Protein AF-A0A844DLT3-F1 (afdb_monomer)

Structure (mmCIF, N/CA/C/O backbone):
data_AF-A0A844DLT3-F1
#
_entry.id   AF-A0A844DLT3-F1
#
loop_
_atom_site.group_PDB
_atom_site.id
_atom_site.type_symbol
_atom_site.label_atom_id
_atom_site.label_alt_id
_atom_site.label_comp_id
_atom_site.label_asym_id
_atom_site.label_entity_id
_atom_site.label_seq_id
_atom_site.pdbx_PDB_ins_code
_atom_site.Cartn_x
_atom_site.Cartn_y
_atom_site.Cartn_z
_atom_site.occupancy
_atom_site.B_iso_or_equiv
_atom_site.auth_seq_id
_atom_site.auth_comp_id
_atom_site.auth_asym_id
_atom_site.auth_atom_id
_atom_site.pdbx_PDB_model_num
ATOM 1 N N . LYS A 1 1 ? -23.499 55.090 -3.216 1.00 48.25 1 LYS A N 1
ATOM 2 C CA . LYS A 1 1 ? -23.275 53.887 -4.053 1.00 48.25 1 LYS A CA 1
ATOM 3 C C . LYS A 1 1 ? -21.874 54.059 -4.617 1.00 48.25 1 LYS A C 1
ATOM 5 O O . LYS A 1 1 ? -21.728 54.911 -5.466 1.00 48.25 1 LYS A O 1
ATOM 10 N N . GLU A 1 2 ? -20.814 53.635 -3.941 1.00 45.78 2 GLU A N 1
ATOM 11 C CA . GLU A 1 2 ? -20.141 52.351 -4.193 1.00 45.78 2 GLU A CA 1
ATOM 12 C C . GLU A 1 2 ? -19.159 52.060 -3.038 1.00 45.78 2 GLU A C 1
ATOM 14 O O . GLU A 1 2 ? -17.960 52.275 -3.145 1.00 45.78 2 GLU A O 1
ATOM 19 N N . TYR A 1 3 ? -19.665 51.591 -1.899 1.00 50.62 3 TYR A N 1
ATOM 20 C CA . TYR A 1 3 ? -18.825 50.969 -0.869 1.00 50.62 3 TYR A CA 1
ATOM 21 C C . TYR A 1 3 ? -19.358 49.559 -0.652 1.00 50.62 3 TYR A C 1
ATOM 23 O O . TYR A 1 3 ? -20.011 49.272 0.343 1.00 50.62 3 TYR A O 1
ATOM 31 N N . ILE A 1 4 ? -19.160 48.705 -1.656 1.00 52.25 4 ILE A N 1
ATOM 32 C CA . ILE A 1 4 ? -19.339 47.262 -1.519 1.00 52.25 4 ILE A CA 1
ATOM 33 C C . ILE A 1 4 ? -17.935 46.669 -1.520 1.00 52.25 4 ILE A C 1
ATOM 35 O O . ILE A 1 4 ? -17.286 46.540 -2.552 1.00 52.25 4 ILE A O 1
ATOM 39 N N . GLU A 1 5 ? -17.456 46.450 -0.299 1.00 52.28 5 GLU A N 1
ATOM 40 C CA . GLU A 1 5 ? -16.723 45.258 0.116 1.00 52.28 5 GLU A CA 1
ATOM 41 C C . GLU A 1 5 ? -15.737 44.679 -0.911 1.00 52.28 5 GLU A C 1
ATOM 43 O O . GLU A 1 5 ? -16.024 43.726 -1.635 1.00 52.28 5 GLU A O 1
ATOM 48 N N . LYS A 1 6 ? -14.485 45.146 -0.855 1.00 56.75 6 LYS A N 1
ATOM 49 C CA . LYS A 1 6 ? -13.369 44.222 -1.080 1.00 56.75 6 LYS A CA 1
ATOM 50 C C . LYS A 1 6 ? -13.402 43.209 0.063 1.00 56.75 6 LYS A C 1
ATOM 52 O O . LYS A 1 6 ? -12.808 43.443 1.112 1.00 56.75 6 LYS A O 1
ATOM 57 N N . ILE A 1 7 ? -14.132 42.111 -0.122 1.00 62.66 7 ILE A N 1
ATOM 58 C CA . ILE A 1 7 ? -14.050 40.940 0.750 1.00 62.66 7 ILE A CA 1
ATOM 59 C C . ILE A 1 7 ? -12.622 40.412 0.614 1.00 62.66 7 ILE A C 1
ATOM 61 O O . ILE A 1 7 ? -12.281 39.715 -0.341 1.00 62.66 7 ILE A O 1
ATOM 65 N N . ILE A 1 8 ? -11.757 40.812 1.543 1.00 64.44 8 ILE A N 1
ATOM 66 C CA . ILE A 1 8 ? -10.427 40.237 1.694 1.00 64.44 8 ILE A CA 1
ATOM 67 C C . ILE A 1 8 ? -10.663 38.799 2.154 1.00 64.44 8 ILE A C 1
ATOM 69 O O . ILE A 1 8 ? -10.988 38.551 3.313 1.00 64.44 8 ILE A O 1
ATOM 73 N N . GLN A 1 9 ? -10.550 37.843 1.233 1.00 59.97 9 GLN A N 1
ATOM 74 C CA . GLN A 1 9 ? -10.492 36.435 1.599 1.00 59.97 9 GLN A CA 1
ATOM 75 C C . GLN A 1 9 ? -9.148 36.205 2.292 1.00 59.97 9 GLN A C 1
ATOM 77 O O . GLN A 1 9 ? -8.121 36.060 1.635 1.00 59.97 9 GLN A O 1
ATOM 82 N N . LEU A 1 10 ? -9.141 36.224 3.625 1.00 63.91 10 LEU A N 1
ATOM 83 C CA . LEU A 1 10 ? -8.016 35.719 4.405 1.00 63.91 10 LEU A CA 1
ATOM 84 C C . LEU A 1 10 ? -7.981 34.195 4.219 1.00 63.91 10 LEU A C 1
ATOM 86 O O . LEU A 1 10 ? -8.934 33.527 4.627 1.00 63.91 10 LEU A O 1
ATOM 90 N N . PRO A 1 11 ? -6.936 33.622 3.597 1.00 59.88 11 PRO A N 1
ATOM 91 C CA . PRO A 1 11 ? -6.824 32.177 3.495 1.00 59.88 11 PRO A CA 1
ATOM 92 C C . PRO A 1 11 ? -6.620 31.604 4.900 1.00 59.88 11 PRO A C 1
ATOM 94 O O . PRO A 1 11 ? -5.567 31.769 5.513 1.00 59.88 11 PRO A O 1
ATOM 97 N N . ILE A 1 12 ? -7.649 30.945 5.431 1.00 61.03 12 ILE A N 1
ATOM 98 C CA . ILE A 1 12 ? -7.531 30.153 6.654 1.00 61.03 12 ILE A CA 1
ATOM 99 C C . ILE A 1 12 ? -6.870 28.835 6.256 1.00 61.03 12 ILE A C 1
ATOM 101 O O . ILE A 1 12 ? -7.503 27.964 5.658 1.00 61.03 12 ILE A O 1
ATOM 105 N N . TYR A 1 13 ? -5.587 28.694 6.573 1.00 61.62 13 TYR A N 1
ATOM 106 C CA . TYR A 1 13 ? -4.874 27.433 6.417 1.00 61.62 13 TYR A CA 1
ATOM 107 C C . TYR A 1 13 ? -5.205 26.530 7.603 1.00 61.62 13 TYR A C 1
ATOM 109 O O . TYR A 1 13 ? -4.861 26.841 8.742 1.00 61.62 13 TYR A O 1
ATOM 117 N N . ILE A 1 14 ? -5.887 25.416 7.340 1.00 66.81 14 ILE A N 1
ATOM 118 C CA . ILE A 1 14 ? -6.044 24.353 8.335 1.00 66.81 14 ILE A CA 1
ATOM 119 C C . ILE A 1 14 ? -4.696 23.625 8.406 1.00 66.81 14 ILE A C 1
ATOM 121 O O . ILE A 1 14 ? -4.277 23.073 7.385 1.00 66.81 14 ILE A O 1
ATOM 125 N N . PRO A 1 15 ? -3.998 23.644 9.555 1.00 67.00 15 PRO A N 1
ATOM 126 C CA . PRO A 1 15 ? -2.722 22.959 9.687 1.00 67.00 15 PRO A CA 1
ATOM 127 C C . PRO A 1 15 ? -2.902 21.448 9.513 1.00 67.00 15 PRO A C 1
ATOM 129 O O . PRO A 1 15 ? -3.952 20.885 9.837 1.00 67.00 15 PRO A O 1
ATOM 132 N N . GLU A 1 16 ? -1.868 20.792 8.994 1.00 74.88 16 GLU A N 1
ATOM 133 C CA . GLU A 1 16 ? -1.822 19.333 8.931 1.00 74.88 16 GLU A CA 1
ATOM 134 C C . GLU A 1 16 ? -1.867 18.745 10.345 1.00 74.88 16 GLU A C 1
ATOM 136 O O . GLU A 1 16 ? -1.319 19.316 11.292 1.00 74.88 16 GLU A O 1
ATOM 141 N N . LEU A 1 17 ? -2.534 17.598 10.495 1.00 77.75 17 LEU A N 1
ATOM 142 C CA . LEU A 1 17 ? -2.568 16.909 11.779 1.00 77.75 17 LEU A CA 1
ATOM 143 C C . LEU A 1 17 ? -1.169 16.408 12.134 1.00 77.75 17 LEU A C 1
ATOM 145 O O . LEU A 1 17 ? -0.463 15.846 11.295 1.00 77.75 17 LEU A O 1
ATOM 149 N N . SER A 1 18 ? -0.788 16.552 13.399 1.00 83.50 18 SER A N 1
ATOM 150 C CA . SER A 1 18 ? 0.435 15.927 13.891 1.00 83.50 18 SER A CA 1
ATOM 151 C C . SER A 1 18 ? 0.302 14.396 13.880 1.00 83.50 18 SER A C 1
ATOM 153 O O . SER A 1 18 ? -0.805 13.854 13.842 1.00 83.50 18 SER A O 1
ATOM 155 N N . SER A 1 19 ? 1.422 13.668 13.946 1.00 82.31 19 SER A N 1
ATOM 156 C CA . SER A 1 19 ? 1.389 12.195 13.952 1.00 82.31 19 SER A CA 1
ATOM 157 C C . SER A 1 19 ? 0.520 11.644 15.095 1.00 82.31 19 SER A C 1
ATOM 159 O O . SER A 1 19 ? -0.286 10.744 14.868 1.00 82.31 19 SER A O 1
ATOM 161 N N . LYS A 1 20 ? 0.586 12.248 16.293 1.00 86.06 20 LYS A N 1
ATOM 162 C CA . LYS A 1 20 ? -0.271 11.866 17.431 1.00 86.06 20 LYS A CA 1
ATOM 163 C C . LYS A 1 20 ? -1.756 12.113 17.162 1.00 86.06 20 LYS A C 1
ATOM 165 O O . LYS A 1 20 ? -2.598 11.306 17.552 1.00 86.06 20 LYS A O 1
ATOM 170 N N . ASP A 1 21 ? -2.090 13.199 16.466 1.00 85.94 21 ASP A N 1
ATOM 171 C CA . ASP A 1 21 ? -3.478 13.529 16.157 1.00 85.94 21 ASP A CA 1
ATOM 172 C C . ASP A 1 21 ? -4.040 12.560 15.123 1.00 85.94 21 ASP A C 1
ATOM 174 O O . ASP A 1 21 ? -5.199 12.173 15.227 1.00 85.94 21 ASP A O 1
ATOM 178 N N . ILE A 1 22 ? -3.224 12.115 14.160 1.00 86.62 22 ILE A N 1
ATOM 179 C CA . ILE A 1 22 ? -3.619 11.064 13.216 1.00 86.62 22 ILE A CA 1
ATOM 180 C C . ILE A 1 22 ? -3.846 9.742 13.939 1.00 86.62 22 ILE A C 1
ATOM 182 O O . ILE A 1 22 ? -4.813 9.052 13.625 1.00 86.62 22 ILE A O 1
ATOM 186 N N . GLU A 1 23 ? -2.983 9.382 14.890 1.00 88.69 23 GLU A N 1
ATOM 187 C CA . GLU A 1 23 ? -3.168 8.174 15.693 1.00 88.69 23 GLU A CA 1
ATOM 188 C C . GLU A 1 23 ? -4.486 8.228 16.468 1.00 88.69 23 GLU A C 1
ATOM 190 O O . GLU A 1 23 ? -5.313 7.328 16.329 1.00 88.69 23 GLU A O 1
ATOM 195 N N . ASN A 1 24 ? -4.726 9.310 17.213 1.00 90.19 24 ASN A N 1
ATOM 196 C CA . ASN A 1 24 ? -5.978 9.519 17.941 1.00 90.19 24 ASN A CA 1
ATOM 197 C C . ASN A 1 24 ? -7.184 9.509 16.994 1.00 90.19 24 ASN A C 1
ATOM 199 O O . ASN A 1 24 ? -8.192 8.855 17.262 1.00 90.19 24 ASN A O 1
ATOM 203 N N . TYR A 1 25 ? -7.070 10.193 15.855 1.00 90.19 25 TYR A N 1
ATOM 204 C CA . TYR A 1 25 ? -8.113 10.258 14.839 1.00 90.19 25 TYR A CA 1
ATOM 205 C C . TYR A 1 25 ? -8.439 8.877 14.269 1.00 90.19 25 TYR A C 1
ATOM 207 O O . TYR A 1 25 ? -9.612 8.525 14.158 1.00 90.19 25 TYR A O 1
ATOM 215 N N . LEU A 1 26 ? -7.424 8.070 13.953 1.00 89.38 26 LEU A N 1
ATOM 216 C CA . LEU A 1 26 ? -7.605 6.711 13.455 1.00 89.38 26 LEU A CA 1
ATOM 217 C C . LEU A 1 26 ? -8.343 5.847 14.486 1.00 89.38 26 LEU A C 1
ATOM 219 O O . LEU A 1 26 ? -9.292 5.155 14.125 1.00 89.38 26 LEU A O 1
ATOM 223 N N . MET A 1 27 ? -7.978 5.949 15.767 1.00 91.56 27 MET A N 1
ATOM 224 C CA . MET A 1 27 ? -8.657 5.224 16.846 1.00 91.56 27 MET A CA 1
ATOM 225 C C . MET A 1 27 ? -10.107 5.686 17.028 1.00 91.56 27 MET A C 1
ATOM 227 O O . MET A 1 27 ? -11.003 4.864 17.198 1.00 91.56 27 MET A O 1
ATOM 231 N N . PHE A 1 28 ? -10.382 6.987 16.931 1.00 93.44 28 PHE A N 1
ATOM 232 C CA . PHE A 1 28 ? -11.751 7.502 17.023 1.00 93.44 28 PHE A CA 1
ATOM 233 C C . PHE A 1 28 ? -12.610 7.113 15.826 1.00 93.44 28 PHE A C 1
ATOM 235 O O . PHE A 1 28 ? -13.803 6.879 15.997 1.00 93.44 28 PHE A O 1
ATOM 242 N N . LEU A 1 29 ? -12.029 6.999 14.632 1.00 92.00 29 LEU A N 1
ATOM 243 C CA . LEU A 1 29 ? -12.736 6.450 13.479 1.00 92.00 29 LEU A CA 1
ATOM 244 C C . LEU A 1 29 ? -13.103 4.973 13.687 1.00 92.00 29 LEU A C 1
ATOM 246 O O . LEU A 1 29 ? -14.170 4.557 13.242 1.00 92.00 29 LEU A O 1
ATOM 250 N N . VAL A 1 30 ? -12.267 4.193 14.384 1.00 92.31 30 VAL A N 1
ATOM 251 C CA . VAL A 1 30 ? -12.630 2.822 14.782 1.00 92.31 30 VAL A CA 1
ATOM 252 C C . VAL A 1 30 ? -13.817 2.850 15.737 1.00 92.31 30 VAL A C 1
ATOM 254 O O . VAL A 1 30 ? -14.792 2.154 15.487 1.00 92.31 30 VAL A O 1
ATOM 257 N N . VAL A 1 31 ? -13.791 3.690 16.778 1.00 93.12 31 VAL A N 1
ATOM 258 C CA . VAL A 1 31 ? -14.947 3.850 17.682 1.00 93.12 31 VAL A CA 1
ATOM 259 C C . VAL A 1 31 ? -16.199 4.229 16.884 1.00 93.12 31 VAL A C 1
ATOM 261 O O . VAL A 1 31 ? -17.247 3.617 17.065 1.00 93.12 31 VAL A O 1
ATOM 264 N N . GLN A 1 32 ? -16.082 5.176 15.948 1.00 93.69 32 GLN A N 1
ATOM 265 C CA . GLN A 1 32 ? -17.180 5.624 15.091 1.00 93.69 32 GLN A CA 1
ATOM 266 C C . GLN A 1 32 ? -17.797 4.497 14.244 1.00 93.69 32 GLN A C 1
ATOM 268 O O . GLN A 1 32 ? -19.003 4.524 14.016 1.00 93.69 32 GLN A O 1
ATOM 273 N N . GLU A 1 33 ? -17.009 3.530 13.767 1.00 91.12 33 GLU A N 1
ATOM 274 C CA . GLU A 1 33 ? -17.520 2.396 12.973 1.00 91.12 33 GLU A CA 1
ATOM 275 C C . GLU A 1 33 ? -18.430 1.473 13.802 1.00 91.12 33 GLU A C 1
ATOM 277 O O . GLU A 1 33 ? -19.337 0.856 13.248 1.00 91.12 33 GLU A O 1
ATOM 282 N N . TYR A 1 34 ? -18.219 1.399 15.121 1.00 91.31 34 TYR A N 1
ATOM 283 C CA . TYR A 1 34 ? -18.917 0.467 16.016 1.00 91.31 34 TYR A CA 1
ATOM 284 C C . TYR A 1 34 ? -19.937 1.121 16.957 1.00 91.31 34 TYR A C 1
ATOM 286 O O . TYR A 1 34 ? -20.545 0.419 17.765 1.00 91.31 34 TYR A O 1
ATOM 294 N N . CYS A 1 35 ? -20.162 2.435 16.861 1.00 90.94 35 CYS A N 1
ATOM 295 C CA . CYS A 1 35 ? -21.175 3.121 17.663 1.00 90.94 35 CYS A CA 1
ATOM 296 C C . CYS A 1 35 ? -22.121 3.986 16.809 1.00 90.94 35 CYS A C 1
ATOM 298 O O . CYS A 1 35 ? -21.705 4.614 15.829 1.00 90.94 35 CYS A O 1
ATOM 300 N N . PRO A 1 36 ? -23.414 4.076 17.175 1.00 90.44 36 PRO A N 1
ATOM 301 C CA . PRO A 1 36 ? -24.348 5.005 16.556 1.00 90.44 36 PRO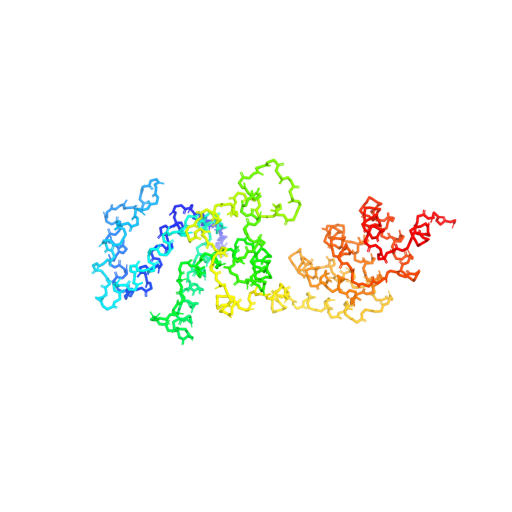 A CA 1
ATOM 302 C C . PRO A 1 36 ? -23.877 6.458 16.669 1.00 90.44 36 PRO A C 1
ATOM 304 O O . PRO A 1 36 ? -23.235 6.860 17.638 1.00 90.44 36 PRO A O 1
ATOM 307 N N . LYS A 1 37 ? -24.290 7.296 15.713 1.00 91.00 37 LYS A N 1
ATOM 308 C CA . LYS A 1 37 ? -23.888 8.712 15.628 1.00 91.00 37 LYS A CA 1
ATOM 309 C C . LYS A 1 37 ? -24.121 9.502 16.924 1.00 91.00 37 LYS A C 1
ATOM 311 O O . LYS A 1 37 ? -23.350 10.406 17.235 1.00 91.00 37 LYS A O 1
ATOM 316 N N . GLU A 1 38 ? -25.189 9.197 17.652 1.00 91.44 38 GLU A N 1
ATOM 317 C CA . GLU A 1 38 ? -25.532 9.851 18.920 1.00 91.44 38 GLU A CA 1
ATOM 318 C C . GLU A 1 38 ? -24.593 9.428 20.054 1.00 91.44 38 GLU A C 1
ATOM 320 O O . GLU A 1 38 ? -24.052 10.284 20.753 1.00 91.44 38 GLU A O 1
ATOM 325 N N . GLN A 1 39 ? -24.315 8.128 20.168 1.00 92.31 39 GLN A N 1
ATOM 326 C CA . GLN A 1 39 ? -23.373 7.581 21.146 1.00 92.31 39 GLN A CA 1
ATOM 327 C C . GLN A 1 39 ? -21.938 8.038 20.853 1.00 92.31 39 GLN A C 1
ATOM 329 O O . GLN A 1 39 ? -21.218 8.420 21.772 1.00 92.31 39 GLN A O 1
ATOM 334 N N . PHE A 1 40 ? -21.554 8.142 19.575 1.00 93.88 40 PHE A N 1
ATOM 335 C CA . PHE A 1 40 ? -20.261 8.704 19.184 1.00 93.88 40 PHE A CA 1
ATOM 336 C C . PHE A 1 40 ? -20.094 10.160 19.634 1.00 93.88 40 PHE A C 1
ATOM 338 O O . PHE A 1 40 ? -19.037 10.550 20.127 1.00 93.88 40 PHE A O 1
ATOM 345 N N . LYS A 1 41 ? -21.143 10.985 19.494 1.00 93.38 41 LYS A N 1
ATOM 346 C CA . LYS A 1 41 ? -21.115 12.365 20.001 1.00 93.38 41 LYS A CA 1
ATOM 347 C C . LYS A 1 41 ? -20.926 12.388 21.517 1.00 93.38 41 LYS A C 1
ATOM 349 O O . LYS A 1 41 ? -20.106 13.164 21.997 1.00 93.38 41 LYS A O 1
ATOM 354 N N . ALA A 1 42 ? -21.637 11.534 22.252 1.00 92.81 42 ALA A N 1
ATOM 355 C CA . ALA A 1 42 ? -21.496 11.434 23.704 1.00 92.81 42 ALA A CA 1
ATOM 356 C C . ALA A 1 42 ? -20.079 10.994 24.121 1.00 92.81 42 ALA A C 1
ATOM 358 O O . ALA A 1 42 ? -19.497 11.584 25.033 1.00 92.81 42 ALA A O 1
ATOM 359 N N . PHE A 1 43 ? -19.483 10.042 23.396 1.00 93.25 43 PHE A N 1
ATOM 360 C CA . PHE A 1 43 ? -18.083 9.653 23.561 1.00 93.25 43 PHE A CA 1
ATOM 361 C C . PHE A 1 43 ? -17.133 10.844 23.359 1.00 93.25 43 PHE A C 1
ATOM 363 O O . PHE A 1 43 ? -16.299 11.116 24.221 1.00 93.25 43 PHE A O 1
ATOM 370 N N . LEU A 1 44 ? -17.286 11.610 22.271 1.00 92.31 44 LEU A N 1
ATOM 371 C CA . LEU A 1 44 ? -16.446 12.787 22.013 1.00 92.31 44 LEU A CA 1
ATOM 372 C C . LEU A 1 44 ? -16.572 13.850 23.112 1.00 92.31 44 LEU A C 1
ATOM 374 O O . LEU A 1 44 ? -15.565 14.432 23.514 1.00 92.31 44 LEU A O 1
ATOM 378 N N . GLU A 1 45 ? -17.779 14.094 23.624 1.00 92.25 45 GLU A N 1
ATOM 379 C CA . GLU A 1 45 ? -17.986 15.023 24.739 1.00 92.25 45 GLU A CA 1
ATOM 380 C C . GLU A 1 45 ? -17.308 14.532 26.027 1.00 92.25 45 GLU A C 1
ATOM 382 O O . GLU A 1 45 ? -16.679 15.327 26.730 1.00 92.25 45 GLU A O 1
ATOM 387 N N . LYS A 1 46 ? -17.326 13.220 26.302 1.00 91.00 46 LYS A N 1
ATOM 388 C CA . LYS A 1 46 ? -16.582 12.626 27.425 1.00 91.00 46 LYS A CA 1
ATOM 389 C C . LYS A 1 46 ? -15.071 12.831 27.274 1.00 91.00 46 LYS A C 1
ATOM 391 O O . LYS A 1 46 ? -14.424 13.310 28.205 1.00 91.00 46 LYS A O 1
ATOM 396 N N . ILE A 1 47 ? -14.518 12.551 26.092 1.00 91.00 47 ILE A N 1
ATOM 397 C CA . ILE A 1 47 ? -13.091 12.750 25.787 1.00 91.00 47 ILE A CA 1
ATOM 398 C C . ILE A 1 47 ? -12.676 14.221 25.966 1.00 91.00 47 ILE A C 1
ATOM 400 O O . ILE A 1 47 ? -11.631 14.499 26.560 1.00 91.00 47 ILE A O 1
ATOM 404 N N . LYS A 1 48 ? -13.501 15.170 25.496 1.00 88.19 48 LYS A N 1
ATOM 405 C CA . LYS A 1 48 ? -13.259 16.614 25.664 1.00 88.19 48 LYS A CA 1
ATOM 406 C C . LYS A 1 48 ? -13.312 17.041 27.128 1.00 88.19 48 LYS A C 1
ATOM 408 O O . LYS A 1 48 ? -12.424 17.765 27.575 1.00 88.19 48 LYS A O 1
ATOM 413 N N . LYS A 1 49 ? -14.327 16.594 27.876 1.00 89.25 49 LYS A N 1
ATOM 414 C CA . LYS A 1 49 ? -14.505 16.926 29.300 1.00 89.25 49 LYS A CA 1
ATOM 415 C C . LYS A 1 49 ? -13.310 16.474 30.137 1.00 89.25 49 LYS A C 1
ATOM 417 O O . LYS A 1 49 ? -12.887 17.186 31.042 1.00 89.25 49 LYS A O 1
ATOM 422 N N . GLU A 1 50 ? -12.740 15.325 29.796 1.00 86.75 50 GLU A N 1
ATOM 423 C CA . GLU A 1 50 ? -11.551 14.775 30.446 1.00 86.75 50 GLU A CA 1
ATOM 424 C C . GLU A 1 50 ? -10.222 15.339 29.914 1.00 86.75 50 GLU A C 1
ATOM 426 O O . GLU A 1 50 ? -9.158 14.922 30.369 1.00 86.75 50 GLU A O 1
ATOM 431 N N . LYS A 1 51 ? -10.258 16.291 28.967 1.00 83.75 51 LYS A N 1
ATOM 432 C CA . LYS A 1 51 ? -9.078 16.979 28.412 1.00 83.75 51 LYS A CA 1
ATOM 433 C C . LYS A 1 51 ? -8.005 16.038 27.842 1.00 83.75 51 LYS A C 1
ATOM 435 O O . LYS A 1 51 ? -6.831 16.396 27.780 1.00 83.75 51 LYS A O 1
ATOM 440 N N . LEU A 1 52 ? -8.399 14.858 27.363 1.00 80.56 52 LEU A N 1
ATOM 441 C CA . LEU A 1 52 ? -7.455 13.833 26.893 1.00 80.56 52 LEU A CA 1
ATOM 442 C C . LEU A 1 52 ? -6.722 14.223 25.602 1.00 80.56 52 LEU A C 1
ATOM 444 O O . LEU A 1 52 ? -5.684 13.654 25.298 1.00 80.56 52 LEU A O 1
ATOM 448 N N . LEU A 1 53 ? -7.236 15.212 24.869 1.00 77.00 53 LEU A N 1
ATOM 449 C CA . LEU A 1 53 ? -6.629 15.733 23.639 1.00 77.00 53 LEU A CA 1
ATOM 450 C C . LEU A 1 53 ? -5.533 16.781 23.884 1.00 77.00 53 LEU A C 1
ATOM 452 O O . LEU A 1 53 ? -4.908 17.226 22.930 1.00 77.00 53 LEU A O 1
ATOM 456 N N . ILE A 1 54 ? -5.329 17.213 25.133 1.00 74.56 54 ILE A N 1
ATOM 457 C CA . ILE A 1 54 ? -4.397 18.303 25.477 1.00 74.56 54 ILE A CA 1
ATOM 458 C C . ILE A 1 54 ? -2.978 17.770 25.755 1.00 74.56 54 ILE A C 1
ATOM 460 O O . ILE A 1 54 ? -2.033 18.546 25.833 1.00 74.56 54 ILE A O 1
ATOM 464 N N . SER A 1 55 ? -2.814 16.452 25.893 1.00 75.69 55 SER A N 1
ATOM 465 C CA . SER A 1 55 ? -1.510 15.830 26.145 1.00 75.69 55 SER A CA 1
ATOM 466 C C . SER A 1 55 ? -0.551 15.981 24.958 1.00 75.69 55 SER A C 1
ATOM 468 O O . SER A 1 55 ? -0.968 16.054 23.795 1.00 75.69 55 SER A O 1
ATOM 470 N N . ASP A 1 56 ? 0.750 15.997 25.256 1.00 73.25 56 ASP A N 1
ATOM 471 C CA . ASP A 1 56 ? 1.807 15.963 24.247 1.00 73.25 56 ASP A CA 1
ATOM 472 C C . ASP A 1 56 ? 1.885 14.618 23.517 1.00 73.25 56 ASP A C 1
ATOM 474 O O . ASP A 1 56 ? 2.271 14.611 22.350 1.00 73.25 56 ASP A O 1
ATOM 478 N N . ASP A 1 57 ? 1.398 13.536 24.126 1.00 77.81 57 ASP A N 1
ATOM 479 C CA . ASP A 1 57 ? 1.393 12.189 23.555 1.00 77.81 57 ASP A CA 1
ATOM 480 C C . ASP A 1 57 ? 0.028 11.789 22.971 1.00 77.81 57 ASP A C 1
ATOM 482 O O . ASP A 1 57 ? -1.019 12.381 23.259 1.00 77.81 57 ASP A O 1
ATOM 486 N N . ALA A 1 58 ? 0.027 10.747 22.132 1.00 81.56 58 ALA A N 1
ATOM 487 C CA . ALA A 1 58 ? -1.211 10.101 21.704 1.00 81.56 58 ALA A CA 1
ATOM 488 C C . ALA A 1 58 ? -1.941 9.494 22.914 1.00 81.56 58 ALA A C 1
ATOM 490 O O . ALA A 1 58 ? -1.319 9.014 23.862 1.00 81.56 58 ALA A O 1
ATOM 491 N N . ILE A 1 59 ? -3.275 9.487 22.877 1.00 86.12 59 ILE A N 1
ATOM 492 C CA . ILE A 1 59 ? -4.075 8.903 23.951 1.00 86.12 59 ILE A CA 1
ATOM 493 C C . ILE A 1 59 ? -3.797 7.402 23.982 1.00 86.12 59 ILE A C 1
ATOM 495 O O . ILE A 1 59 ? -3.844 6.717 22.954 1.00 86.12 59 ILE A O 1
ATOM 499 N N . ASP A 1 60 ? -3.537 6.904 25.185 1.00 87.62 60 ASP A N 1
ATOM 500 C CA . ASP A 1 60 ? -3.338 5.487 25.422 1.00 87.62 60 ASP A CA 1
ATOM 501 C C . ASP A 1 60 ? -4.513 4.648 24.880 1.00 87.62 60 ASP A C 1
ATOM 503 O O . ASP A 1 60 ? -5.694 4.970 25.060 1.00 87.62 60 ASP A O 1
ATOM 507 N N . VAL A 1 61 ? -4.169 3.559 24.193 1.00 87.00 61 VAL A N 1
ATOM 508 C CA . VAL A 1 61 ? -5.137 2.701 23.502 1.00 87.00 61 VAL A CA 1
ATOM 509 C C . VAL A 1 61 ? -6.093 2.053 24.496 1.00 87.00 61 VAL A C 1
ATOM 511 O O . VAL A 1 61 ? -7.295 1.996 24.228 1.00 87.00 61 VAL A O 1
ATOM 514 N N . GLN A 1 62 ? -5.582 1.601 25.642 1.00 88.12 62 GLN A N 1
ATOM 515 C CA . GLN A 1 62 ? -6.389 0.958 26.670 1.00 88.12 62 GLN A CA 1
ATOM 516 C C . GLN A 1 62 ? -7.402 1.952 27.248 1.00 88.12 62 GLN A C 1
ATOM 518 O O . GLN A 1 62 ? -8.589 1.644 27.353 1.00 88.12 62 GLN A O 1
ATOM 523 N N . LYS A 1 63 ? -6.979 3.198 27.470 1.00 89.19 63 LYS A N 1
ATOM 524 C CA . LYS A 1 63 ? -7.866 4.284 27.904 1.00 89.19 63 LYS A CA 1
ATOM 525 C C . LYS A 1 63 ? -8.970 4.606 26.889 1.00 89.19 63 LYS A C 1
ATOM 527 O O . LYS A 1 63 ? -10.098 4.904 27.288 1.00 89.19 63 LYS A O 1
ATOM 532 N N . ILE A 1 64 ? -8.674 4.559 25.584 1.00 89.06 64 ILE A N 1
ATOM 533 C CA . ILE A 1 64 ? -9.695 4.717 24.531 1.00 89.06 64 ILE A CA 1
ATOM 534 C C . ILE A 1 64 ? -10.685 3.552 24.578 1.00 89.06 64 ILE A C 1
ATOM 536 O O . ILE A 1 64 ? -11.891 3.801 24.563 1.00 89.06 64 ILE A O 1
ATOM 540 N N . LYS A 1 65 ? -10.194 2.307 24.654 1.00 89.69 65 LYS A N 1
ATOM 541 C CA . LYS A 1 65 ? -11.037 1.104 24.717 1.00 89.69 65 LYS A CA 1
ATOM 542 C C . LYS A 1 65 ? -12.007 1.168 25.887 1.00 89.69 65 LYS A C 1
ATOM 544 O O . LYS A 1 65 ? -13.212 1.106 25.670 1.00 89.69 65 LYS A O 1
ATOM 549 N N . GLU A 1 66 ? -11.492 1.363 27.098 1.00 90.69 66 GLU A N 1
ATOM 550 C CA . GLU A 1 66 ? -12.291 1.416 28.328 1.00 90.69 66 GLU A CA 1
ATOM 551 C C . GLU A 1 66 ? -13.429 2.429 28.221 1.00 90.69 66 GLU A C 1
ATOM 553 O O . GLU A 1 66 ? -14.574 2.135 28.557 1.00 90.69 66 GLU A O 1
ATOM 558 N N . LYS A 1 67 ? -13.138 3.617 27.682 1.00 90.00 67 LYS A N 1
ATOM 559 C CA . LYS A 1 67 ? -14.145 4.670 27.524 1.00 90.00 67 LYS A CA 1
ATOM 560 C C . LYS A 1 67 ? -15.134 4.377 26.414 1.00 90.00 67 LYS A C 1
ATOM 562 O O . LYS A 1 67 ? -16.297 4.731 26.565 1.00 90.00 67 LYS A O 1
ATOM 567 N N . ALA A 1 68 ? -14.686 3.784 25.312 1.00 90.56 68 ALA A N 1
ATOM 568 C CA . ALA A 1 68 ? -15.535 3.458 24.175 1.00 90.56 68 ALA A CA 1
ATOM 569 C C . ALA A 1 68 ? -16.525 2.328 24.492 1.00 90.56 68 ALA A C 1
ATOM 571 O O . ALA A 1 68 ? -17.642 2.357 23.985 1.00 90.56 68 ALA A O 1
ATOM 572 N N . MET A 1 69 ? -16.165 1.385 25.370 1.00 90.06 69 MET A N 1
ATOM 573 C CA . MET A 1 69 ? -17.014 0.243 25.748 1.00 90.06 69 MET A CA 1
ATOM 574 C C . MET A 1 69 ? -18.356 0.641 26.382 1.00 90.06 69 MET A C 1
ATOM 576 O O . MET A 1 69 ? -19.315 -0.122 26.296 1.00 90.06 69 MET A O 1
ATOM 580 N N . GLU A 1 70 ? -18.456 1.834 26.978 1.00 90.38 70 GLU A N 1
ATOM 581 C CA . GLU A 1 70 ? -19.719 2.392 27.494 1.00 90.38 70 GLU A CA 1
ATOM 582 C C . GLU A 1 70 ? -20.687 2.836 26.381 1.00 90.38 70 GLU A C 1
ATOM 584 O O . GLU A 1 70 ? -21.880 3.001 26.623 1.00 90.38 70 GLU A O 1
ATOM 589 N N . PHE A 1 71 ? -20.178 3.044 25.165 1.00 90.81 71 PHE A N 1
ATOM 590 C CA . PHE A 1 71 ? -20.902 3.600 24.018 1.00 90.81 71 PHE A CA 1
ATOM 591 C C . PHE A 1 71 ? -21.022 2.608 22.856 1.00 90.81 71 PHE A C 1
ATOM 593 O O . PHE A 1 71 ? -21.359 3.008 21.746 1.00 90.81 71 PHE A O 1
ATOM 600 N N . ILE A 1 72 ? -20.685 1.337 23.073 1.00 90.75 72 ILE A N 1
ATOM 601 C CA . ILE A 1 72 ? -20.722 0.285 22.054 1.00 90.75 72 ILE A CA 1
ATOM 602 C C . ILE A 1 72 ? -21.648 -0.823 22.555 1.00 90.75 72 ILE A C 1
ATOM 604 O O . ILE A 1 72 ? -21.494 -1.303 23.678 1.00 90.75 72 ILE A O 1
ATOM 608 N N . GLY A 1 73 ? -22.612 -1.219 21.717 1.00 88.19 73 GLY A N 1
ATOM 609 C CA . GLY A 1 73 ? -23.540 -2.317 22.010 1.00 88.19 73 GLY A CA 1
ATOM 610 C C . GLY A 1 73 ? -22.808 -3.645 22.213 1.00 88.19 73 GLY A C 1
ATOM 611 O O . GLY A 1 73 ? -21.790 -3.899 21.561 1.00 88.19 73 GLY A O 1
ATOM 612 N N . ASP A 1 74 ? -23.312 -4.488 23.117 1.00 87.62 74 ASP A N 1
ATOM 613 C CA . ASP A 1 74 ? -22.664 -5.742 23.527 1.00 87.62 74 ASP A CA 1
ATOM 614 C C . ASP A 1 74 ? -22.339 -6.661 22.341 1.00 87.62 74 ASP A C 1
ATOM 616 O O . ASP A 1 74 ? -21.266 -7.263 22.294 1.00 87.62 74 ASP A O 1
ATOM 620 N N . GLU A 1 75 ? -23.208 -6.697 21.331 1.00 87.56 75 GLU A N 1
ATOM 621 C CA . GLU A 1 75 ? -23.035 -7.485 20.111 1.00 87.56 75 GLU A CA 1
ATOM 622 C C . GLU A 1 75 ? -21.813 -7.074 19.271 1.00 87.56 75 GLU A C 1
ATOM 624 O O . GLU A 1 75 ? -21.280 -7.879 18.502 1.00 87.56 75 GLU A O 1
ATOM 629 N N . ASN A 1 76 ? -21.344 -5.832 19.424 1.00 88.75 76 ASN A N 1
ATOM 630 C CA . ASN A 1 76 ? -20.231 -5.270 18.663 1.00 88.75 76 ASN A CA 1
ATOM 631 C C . ASN A 1 76 ? -18.924 -5.196 19.461 1.00 88.75 76 ASN A C 1
ATOM 633 O O . ASN A 1 76 ? -17.870 -5.014 18.849 1.00 88.75 76 ASN A O 1
ATOM 637 N N . LYS A 1 77 ? -18.954 -5.379 20.790 1.00 89.62 77 LYS A N 1
ATOM 638 C CA . LYS A 1 77 ? -17.778 -5.213 21.667 1.00 89.62 77 LYS A CA 1
ATOM 639 C C . LYS A 1 77 ? -16.592 -6.074 21.247 1.00 89.62 77 LYS A C 1
ATOM 641 O O . LYS A 1 77 ? -15.503 -5.546 21.053 1.00 89.62 77 LYS A O 1
ATOM 646 N N . ARG A 1 78 ? -16.812 -7.367 20.990 1.00 88.00 78 ARG A N 1
ATOM 647 C CA . ARG A 1 78 ? -15.737 -8.278 20.558 1.00 88.00 78 ARG A CA 1
ATOM 648 C C . ARG A 1 78 ? -15.108 -7.845 19.226 1.00 88.00 78 ARG A C 1
ATOM 650 O O . ARG A 1 78 ? -13.890 -7.771 19.104 1.00 88.00 78 ARG A O 1
ATOM 657 N N . LYS A 1 79 ? -15.933 -7.505 18.226 1.00 87.12 79 LYS A N 1
ATOM 658 C CA . LYS A 1 79 ? -15.454 -7.050 16.904 1.00 87.12 79 LYS A CA 1
ATOM 659 C C . LYS A 1 79 ? -14.719 -5.712 16.988 1.00 87.12 79 LYS A C 1
ATOM 661 O O . LYS A 1 79 ? -13.755 -5.487 16.248 1.00 87.12 79 LYS A O 1
ATOM 666 N N . PHE A 1 80 ? -15.184 -4.831 17.872 1.00 91.12 80 PHE A N 1
ATOM 667 C CA . PHE A 1 80 ? -14.527 -3.575 18.192 1.00 91.12 80 PHE A CA 1
ATOM 668 C C . PHE A 1 80 ? -13.144 -3.827 18.793 1.00 91.12 80 PHE A C 1
ATOM 670 O O . PHE A 1 80 ? -12.171 -3.330 18.235 1.00 91.12 80 PHE A O 1
ATOM 677 N N . GLU A 1 81 ? -13.038 -4.639 19.847 1.00 90.31 81 GLU A N 1
ATOM 678 C CA . GLU A 1 81 ? -11.764 -4.968 20.502 1.00 90.31 81 GLU A CA 1
ATOM 679 C C . GLU A 1 81 ? -10.746 -5.543 19.514 1.00 90.31 81 GLU A C 1
ATOM 681 O O . GLU A 1 81 ? -9.658 -4.984 19.372 1.00 90.31 81 GLU A O 1
ATOM 686 N N . GLU A 1 82 ? -11.141 -6.558 18.736 1.00 87.62 82 GLU A N 1
ATOM 687 C CA . GLU A 1 82 ? -10.304 -7.149 17.682 1.00 87.62 82 GLU A CA 1
ATOM 688 C C . GLU A 1 82 ? -9.810 -6.089 16.682 1.00 87.62 82 GLU A C 1
ATOM 690 O O . GLU A 1 82 ? -8.657 -6.094 16.248 1.00 87.62 82 GLU A O 1
ATOM 695 N N . THR A 1 83 ? -10.683 -5.157 16.291 1.00 89.19 83 THR A N 1
ATOM 696 C CA . THR A 1 83 ? -10.328 -4.100 15.336 1.00 89.19 83 THR A CA 1
ATOM 697 C C . THR A 1 83 ? -9.387 -3.078 15.956 1.00 89.19 83 THR A C 1
ATOM 699 O O . THR A 1 83 ? -8.441 -2.651 15.298 1.00 89.19 83 THR A O 1
ATOM 702 N N . VAL A 1 84 ? -9.622 -2.696 17.209 1.00 91.00 84 VAL A N 1
ATOM 703 C CA . VAL A 1 84 ? -8.747 -1.779 17.934 1.00 91.00 84 VAL A CA 1
ATOM 704 C C . VAL A 1 84 ? -7.354 -2.374 18.083 1.00 91.00 84 VAL A C 1
ATOM 706 O O . VAL A 1 84 ? -6.389 -1.659 17.841 1.00 91.00 84 VAL A O 1
ATOM 709 N N . ASP A 1 85 ? -7.235 -3.659 18.414 1.00 88.94 85 ASP A N 1
ATOM 710 C CA . ASP A 1 85 ? -5.936 -4.326 18.550 1.00 88.94 85 ASP A CA 1
ATOM 711 C C . ASP A 1 85 ? -5.146 -4.334 17.244 1.00 88.94 85 ASP A C 1
ATOM 713 O O . ASP A 1 85 ? -3.961 -3.992 17.224 1.00 88.94 85 ASP A O 1
ATOM 717 N N . VAL A 1 86 ? -5.812 -4.639 16.128 1.00 87.56 86 VAL A N 1
ATOM 718 C CA . VAL A 1 86 ? -5.179 -4.587 14.804 1.00 87.56 86 VAL A CA 1
ATOM 719 C C . VAL A 1 86 ? -4.711 -3.168 14.484 1.00 87.56 86 VAL A C 1
ATOM 721 O O . VAL A 1 86 ? -3.560 -2.965 14.100 1.00 87.56 86 VAL A O 1
ATOM 724 N N . ILE A 1 87 ? -5.592 -2.175 14.640 1.00 89.44 87 ILE A N 1
ATOM 725 C CA . ILE A 1 87 ? -5.293 -0.784 14.290 1.00 89.44 87 ILE A CA 1
ATOM 726 C C . ILE A 1 87 ? -4.220 -0.194 15.210 1.00 89.44 87 ILE A C 1
ATOM 728 O O . ILE A 1 87 ? -3.349 0.530 14.732 1.00 89.44 87 ILE A O 1
ATOM 732 N N . ALA A 1 88 ? -4.213 -0.545 16.495 1.00 87.50 88 ALA A N 1
ATOM 733 C CA . ALA A 1 88 ? -3.186 -0.132 17.444 1.00 87.50 88 ALA A CA 1
ATOM 734 C C . ALA A 1 88 ? -1.785 -0.608 17.036 1.00 87.50 88 ALA A C 1
ATOM 736 O O . ALA A 1 88 ? -0.831 0.155 17.177 1.00 87.50 88 ALA A O 1
ATOM 737 N N . GLY A 1 89 ? -1.667 -1.813 16.468 1.00 83.75 89 GLY A N 1
ATOM 738 C CA . GLY A 1 89 ? -0.393 -2.347 15.975 1.00 83.75 89 GLY A CA 1
ATOM 739 C C . GLY A 1 89 ? 0.183 -1.592 14.771 1.00 83.75 89 GLY A C 1
ATOM 740 O O . GLY A 1 89 ? 1.394 -1.602 14.565 1.00 83.75 89 GLY A O 1
ATOM 741 N N . ILE A 1 90 ? -0.659 -0.906 13.988 1.00 82.19 90 ILE A N 1
ATOM 742 C CA . ILE A 1 90 ? -0.244 -0.246 12.737 1.00 82.19 90 ILE A CA 1
ATOM 743 C C . ILE A 1 90 ? -0.379 1.282 12.752 1.00 82.19 90 ILE A C 1
ATOM 745 O O . ILE A 1 90 ? 0.138 1.946 11.849 1.00 82.19 90 ILE A O 1
ATOM 749 N N . LYS A 1 91 ? -1.052 1.867 13.754 1.00 85.06 91 LYS A N 1
ATOM 750 C CA . LYS A 1 91 ? -1.398 3.301 13.783 1.00 85.06 91 LYS A CA 1
ATOM 751 C C . LYS A 1 91 ? -0.185 4.218 13.661 1.00 85.06 91 LYS A C 1
ATOM 753 O O . LYS A 1 91 ? -0.271 5.204 12.940 1.00 85.06 91 LYS A O 1
ATOM 758 N N . ALA A 1 92 ? 0.943 3.867 14.281 1.00 82.06 92 ALA A N 1
ATOM 759 C CA . ALA A 1 92 ? 2.161 4.675 14.243 1.00 82.06 92 ALA A CA 1
ATOM 760 C C . ALA A 1 92 ? 2.774 4.728 12.830 1.00 82.06 92 ALA A C 1
ATOM 762 O O . ALA A 1 92 ? 3.202 5.784 12.364 1.00 82.06 92 ALA A O 1
ATOM 763 N N . ILE A 1 93 ? 2.760 3.602 12.106 1.00 78.69 93 ILE A N 1
ATOM 764 C CA . ILE A 1 93 ? 3.270 3.520 10.727 1.00 78.69 93 ILE A CA 1
ATOM 765 C C . ILE A 1 93 ? 2.344 4.278 9.778 1.00 78.69 93 ILE A C 1
ATOM 767 O O . ILE A 1 93 ? 2.800 5.055 8.938 1.00 78.69 93 ILE A O 1
ATOM 771 N N . VAL A 1 94 ? 1.034 4.081 9.943 1.00 79.00 94 VAL A N 1
ATOM 772 C CA . VAL A 1 94 ? 0.009 4.786 9.169 1.00 79.00 94 VAL A CA 1
ATOM 773 C C . VAL A 1 94 ? 0.119 6.296 9.398 1.00 79.00 94 VAL A C 1
ATOM 775 O O . VAL A 1 94 ? 0.158 7.055 8.435 1.00 79.00 94 VAL A O 1
ATOM 778 N N . ALA A 1 95 ? 0.240 6.745 10.647 1.00 79.38 95 ALA A N 1
ATOM 779 C CA . ALA A 1 95 ? 0.371 8.159 10.979 1.00 79.38 95 ALA A CA 1
ATOM 780 C C . ALA A 1 95 ? 1.646 8.786 10.395 1.00 79.38 95 ALA A C 1
ATOM 782 O O . ALA A 1 95 ? 1.573 9.845 9.768 1.00 79.38 95 ALA A O 1
ATOM 783 N N . GLY A 1 96 ? 2.788 8.099 10.507 1.00 72.19 96 GLY A N 1
ATOM 784 C CA . GLY A 1 96 ? 4.056 8.570 9.950 1.00 72.19 96 GLY A CA 1
ATOM 785 C C . GLY A 1 96 ? 4.051 8.689 8.422 1.00 72.19 96 GLY A C 1
ATOM 786 O O . GLY A 1 96 ? 4.671 9.600 7.876 1.00 72.19 96 GLY A O 1
ATOM 787 N N . ASN A 1 97 ? 3.336 7.808 7.715 1.00 69.25 97 ASN A N 1
ATOM 788 C CA . ASN A 1 97 ? 3.284 7.845 6.252 1.00 69.25 97 ASN A CA 1
ATOM 789 C C . ASN A 1 97 ? 2.226 8.813 5.700 1.00 69.25 97 ASN A C 1
ATOM 791 O O . ASN A 1 97 ? 2.453 9.461 4.679 1.00 69.25 97 ASN A O 1
ATOM 795 N N . LEU A 1 98 ? 1.084 8.955 6.375 1.00 67.88 98 LEU A N 1
ATOM 796 C CA . LEU A 1 98 ? -0.041 9.743 5.867 1.00 67.88 98 LEU A CA 1
ATOM 797 C C . LEU A 1 98 ? 0.116 11.267 6.026 1.00 67.88 98 LEU A C 1
ATOM 799 O O . LEU A 1 98 ? -0.807 11.991 5.647 1.00 67.88 98 LEU A O 1
ATOM 803 N N . LYS A 1 99 ? 1.262 11.751 6.540 1.00 67.75 99 LYS A N 1
ATOM 804 C CA . LYS A 1 99 ? 1.652 13.177 6.632 1.00 67.75 99 LYS A CA 1
ATOM 805 C C . LYS A 1 99 ? 0.505 14.099 7.067 1.00 67.75 99 LYS A C 1
ATOM 807 O O . LYS A 1 99 ? 0.169 15.063 6.393 1.00 67.75 99 LYS A O 1
ATOM 812 N N . GLY A 1 100 ? -0.198 13.740 8.132 1.00 67.69 100 GLY A N 1
ATOM 813 C CA . GLY A 1 100 ? -1.267 14.587 8.666 1.00 67.69 100 GLY A CA 1
ATOM 814 C C . GLY A 1 100 ? -2.573 14.618 7.877 1.00 67.69 100 GLY A C 1
ATOM 815 O O . GLY A 1 100 ? -3.467 15.357 8.278 1.00 67.69 100 GLY A O 1
ATOM 816 N N . ASN A 1 101 ? -2.734 13.847 6.790 1.00 78.19 101 ASN A N 1
ATOM 817 C CA . ASN A 1 101 ? -3.904 13.942 5.914 1.00 78.19 101 ASN A CA 1
ATOM 818 C C . ASN A 1 101 ? -5.107 13.119 6.433 1.00 78.19 101 ASN A C 1
ATOM 820 O O . ASN A 1 101 ? -5.160 11.901 6.215 1.00 78.19 101 ASN A O 1
ATOM 824 N N . PRO A 1 102 ? -6.153 13.751 7.007 1.00 79.56 102 PRO A N 1
ATOM 825 C CA . PRO A 1 102 ? -7.260 13.023 7.635 1.00 79.56 102 PRO A CA 1
ATOM 826 C C . PRO A 1 102 ? -8.071 12.206 6.621 1.00 79.56 102 PRO A C 1
ATOM 828 O O . PRO A 1 102 ? -8.585 11.126 6.924 1.00 79.56 102 PRO A O 1
ATOM 831 N N . ARG A 1 103 ? -8.171 12.696 5.377 1.00 82.62 103 ARG A N 1
ATOM 832 C CA . ARG A 1 103 ? -8.887 12.001 4.302 1.00 82.62 103 ARG A CA 1
ATOM 833 C C . ARG A 1 103 ? -8.194 10.692 3.951 1.00 82.62 103 ARG A C 1
ATOM 835 O O . ARG A 1 103 ? -8.880 9.692 3.732 1.00 82.62 103 ARG A O 1
ATOM 842 N N . GLN A 1 104 ? -6.864 10.690 3.888 1.00 80.88 104 GLN A N 1
ATOM 843 C CA . GLN A 1 104 ? -6.115 9.467 3.610 1.00 80.88 104 GLN A CA 1
ATOM 844 C C . GLN A 1 104 ? -6.249 8.470 4.762 1.00 80.88 104 GLN A C 1
ATOM 846 O O . GLN A 1 104 ? -6.471 7.290 4.497 1.00 80.88 104 GLN A O 1
ATOM 851 N N . THR A 1 105 ? -6.243 8.940 6.013 1.00 83.25 105 THR A N 1
ATOM 852 C CA . THR A 1 105 ? -6.436 8.091 7.202 1.00 83.25 105 THR A CA 1
ATOM 853 C C . THR A 1 105 ? -7.794 7.403 7.181 1.00 83.25 105 THR A C 1
ATOM 855 O O . THR A 1 105 ? -7.883 6.180 7.298 1.00 83.25 105 THR A O 1
ATOM 858 N N . LYS A 1 106 ? -8.862 8.162 6.912 1.00 86.69 106 LYS A N 1
ATOM 859 C CA . LYS A 1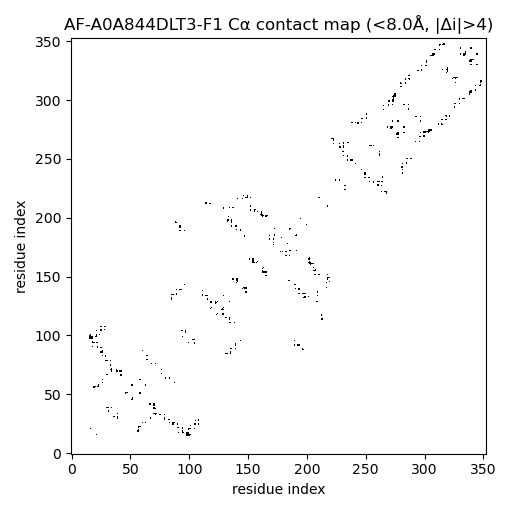 106 ? -10.205 7.592 6.768 1.00 86.69 106 LYS A CA 1
ATOM 860 C C . LYS A 1 106 ? -10.297 6.622 5.590 1.00 86.69 106 LYS A C 1
ATOM 862 O O . LYS A 1 106 ? -10.906 5.562 5.709 1.00 86.69 106 LYS A O 1
ATOM 867 N N . ARG A 1 107 ? -9.688 6.956 4.445 1.00 87.25 107 ARG A N 1
ATOM 868 C CA . ARG A 1 107 ? -9.673 6.081 3.262 1.00 87.25 107 ARG A CA 1
ATOM 869 C C . ARG A 1 107 ? -8.960 4.762 3.553 1.00 87.25 107 ARG A C 1
ATOM 871 O O . ARG A 1 107 ? -9.447 3.722 3.113 1.00 87.25 107 ARG A O 1
ATOM 878 N N . PHE A 1 108 ? -7.842 4.801 4.275 1.00 89.00 108 PHE A N 1
ATOM 879 C CA . PHE A 1 108 ? -7.137 3.606 4.721 1.00 89.00 108 PHE A CA 1
ATOM 880 C C . PHE A 1 108 ? -8.047 2.732 5.590 1.00 89.00 108 PHE A C 1
ATOM 882 O O . PHE A 1 108 ? -8.279 1.579 5.231 1.00 89.00 108 PHE A O 1
ATOM 889 N N . LEU A 1 109 ? -8.642 3.294 6.650 1.00 89.38 109 LEU A N 1
ATOM 890 C CA . LEU A 1 109 ? -9.510 2.529 7.547 1.00 89.38 109 LEU A CA 1
ATOM 891 C C . LEU A 1 109 ? -10.705 1.922 6.803 1.00 89.38 109 LEU A C 1
ATOM 893 O O . LEU A 1 109 ? -10.962 0.730 6.927 1.00 89.38 109 LEU A O 1
ATOM 897 N N . ASN A 1 110 ? -11.386 2.704 5.965 1.00 90.44 110 ASN A N 1
ATOM 898 C CA . ASN A 1 110 ? -12.506 2.205 5.168 1.00 90.44 110 ASN A CA 1
ATOM 899 C C . ASN A 1 110 ? -12.081 1.064 4.237 1.00 90.44 110 ASN A C 1
ATOM 901 O O . ASN A 1 110 ? -12.823 0.096 4.070 1.00 90.44 110 ASN A O 1
ATOM 905 N N . THR A 1 111 ? -10.890 1.164 3.637 1.00 91.19 111 THR A N 1
ATOM 906 C CA . THR A 1 111 ? -10.335 0.095 2.797 1.00 91.19 111 THR A CA 1
ATOM 907 C C . THR A 1 111 ? -10.119 -1.159 3.633 1.00 91.19 111 THR A C 1
ATOM 909 O O . THR A 1 111 ? -10.612 -2.218 3.259 1.00 91.19 111 THR A O 1
ATOM 912 N N . TYR A 1 112 ? -9.470 -1.037 4.791 1.00 92.38 112 TYR A N 1
ATOM 913 C CA . TYR A 1 112 ? -9.255 -2.152 5.709 1.00 92.38 112 TYR A CA 1
ATOM 914 C C . TYR A 1 112 ? -10.570 -2.810 6.149 1.00 92.38 112 TYR A C 1
ATOM 916 O O . TYR A 1 112 ? -10.725 -4.014 5.969 1.00 92.38 112 TYR A O 1
ATOM 924 N N . ILE A 1 113 ? -11.551 -2.037 6.627 1.00 90.94 113 ILE A N 1
ATOM 925 C CA . ILE A 1 113 ? -12.862 -2.555 7.053 1.00 90.94 113 ILE A CA 1
ATOM 926 C C . ILE A 1 113 ? -13.578 -3.262 5.899 1.00 90.94 113 ILE A C 1
ATOM 928 O O . ILE A 1 113 ? -14.126 -4.348 6.080 1.00 90.94 113 ILE A O 1
ATOM 932 N N . THR A 1 114 ? -13.538 -2.685 4.696 1.00 91.75 114 THR A N 1
ATOM 933 C CA . THR A 1 114 ? -14.134 -3.303 3.504 1.00 91.75 114 THR A CA 1
ATOM 934 C C . THR A 1 114 ? -13.455 -4.632 3.185 1.00 91.75 114 THR A C 1
ATOM 936 O O . THR A 1 114 ? -14.136 -5.622 2.942 1.00 91.75 114 THR A O 1
ATOM 939 N N . LYS A 1 115 ? -12.117 -4.682 3.215 1.00 92.56 115 LYS A N 1
ATOM 940 C CA . LYS A 1 115 ? -11.354 -5.906 2.942 1.00 92.56 115 LYS A CA 1
ATOM 941 C C . LYS A 1 115 ? -11.518 -6.957 4.037 1.00 92.56 115 LYS A C 1
ATOM 943 O O . LYS A 1 115 ? -11.585 -8.131 3.695 1.00 92.56 115 LYS A O 1
ATOM 948 N N . LYS A 1 116 ? -11.657 -6.558 5.305 1.00 91.50 116 LYS A N 1
ATOM 949 C CA . LYS A 1 116 ? -11.991 -7.452 6.424 1.00 91.50 116 LYS A CA 1
ATOM 950 C C . LYS A 1 116 ? -13.363 -8.095 6.213 1.00 91.50 116 LYS A C 1
ATOM 952 O O . LYS A 1 116 ? -13.447 -9.313 6.166 1.00 91.50 116 LYS A O 1
ATOM 957 N N . LYS A 1 117 ? -14.409 -7.297 5.965 1.00 90.56 117 LYS A N 1
ATOM 958 C CA . LYS A 1 117 ? -15.763 -7.811 5.666 1.00 90.56 117 LYS A CA 1
ATOM 959 C C . LYS A 1 117 ? -15.755 -8.738 4.441 1.00 90.56 117 LYS A C 1
ATOM 961 O O . LYS A 1 117 ? -16.419 -9.767 4.425 1.00 90.56 117 LYS A O 1
ATOM 966 N N . LEU A 1 118 ? -14.968 -8.399 3.417 1.00 90.94 118 LEU A N 1
ATOM 967 C CA . LEU A 1 118 ? -14.792 -9.229 2.224 1.00 90.94 118 LEU A CA 1
ATOM 968 C C . LEU A 1 118 ? -14.086 -10.560 2.543 1.00 90.94 118 LEU A C 1
ATOM 970 O O . LEU A 1 118 ? -14.483 -11.597 2.023 1.00 90.94 118 LEU A O 1
ATOM 974 N N . ALA A 1 119 ? -13.062 -10.535 3.398 1.00 91.25 119 ALA A N 1
ATOM 975 C CA . ALA A 1 119 ? -12.362 -11.727 3.863 1.00 91.25 119 ALA A CA 1
ATOM 976 C C . ALA A 1 119 ? -13.303 -12.670 4.622 1.00 91.25 119 ALA A C 1
ATOM 978 O O . ALA A 1 119 ? -13.339 -13.855 4.310 1.00 91.25 119 ALA A O 1
ATOM 979 N N . GLU A 1 120 ? -14.095 -12.127 5.550 1.00 90.31 120 GLU A N 1
ATOM 980 C CA . GLU A 1 120 ? -15.104 -12.873 6.312 1.00 90.31 120 GLU A CA 1
ATOM 981 C C . GLU A 1 120 ? -16.13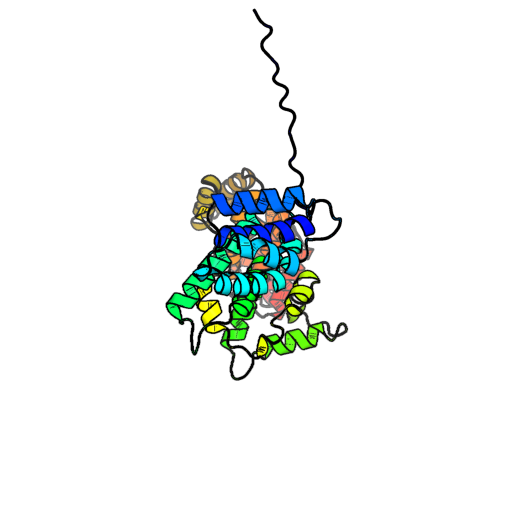9 -13.524 5.378 1.00 90.31 120 GLU A C 1
ATOM 983 O O . GLU A 1 120 ? -16.510 -14.678 5.572 1.00 90.31 120 GLU A O 1
ATOM 988 N N . LEU A 1 121 ? -16.557 -12.824 4.315 1.00 88.88 121 LEU A N 1
ATOM 989 C CA . LEU A 1 121 ? -17.499 -13.352 3.321 1.00 88.88 121 LEU A CA 1
ATOM 990 C C . LEU A 1 121 ? -16.915 -14.475 2.450 1.00 88.88 121 LEU A C 1
ATOM 992 O O . LEU A 1 121 ? -17.623 -15.434 2.154 1.00 88.88 121 LEU A O 1
ATOM 996 N N . TYR A 1 122 ? -15.663 -14.359 1.995 1.00 87.12 122 TYR A N 1
ATOM 997 C CA . TYR A 1 122 ? -15.059 -15.356 1.096 1.00 87.12 122 TYR A CA 1
ATOM 998 C C . TYR A 1 122 ? -14.447 -16.554 1.823 1.00 87.12 122 TYR A C 1
ATOM 1000 O O . TYR A 1 122 ? -14.409 -17.644 1.256 1.00 87.12 122 TYR A O 1
ATOM 1008 N N . PHE A 1 123 ? -13.916 -16.346 3.027 1.00 87.56 123 PHE A N 1
ATOM 1009 C CA . PHE A 1 123 ? -13.098 -17.334 3.737 1.00 87.56 123 PHE A CA 1
ATOM 1010 C C . PHE A 1 123 ? -13.656 -17.716 5.113 1.00 87.56 123 PHE A C 1
ATOM 1012 O O . PHE A 1 123 ? -13.068 -18.567 5.773 1.00 87.56 123 PHE A O 1
ATOM 1019 N N . GLY A 1 124 ? -14.785 -17.132 5.529 1.00 84.75 124 GLY A N 1
ATOM 1020 C CA . GLY A 1 124 ? -15.417 -17.403 6.818 1.00 84.75 124 GLY A CA 1
ATOM 1021 C C . GLY A 1 124 ? -14.721 -16.725 8.002 1.00 84.75 124 GLY A C 1
ATOM 1022 O O . GLY A 1 124 ? -13.747 -15.985 7.847 1.00 84.75 124 GLY A O 1
ATOM 1023 N N . THR A 1 125 ? -15.253 -16.976 9.201 1.00 79.50 125 THR A N 1
ATOM 1024 C CA . THR A 1 125 ? -14.748 -16.459 10.491 1.00 79.50 125 THR A CA 1
ATOM 1025 C C . THR A 1 125 ? -14.122 -17.532 11.380 1.00 79.50 125 THR A C 1
ATOM 1027 O O . THR A 1 125 ? -13.636 -17.212 12.462 1.00 79.50 125 THR A O 1
ATOM 1030 N N . ASP A 1 126 ? -14.134 -18.783 10.920 1.00 76.62 126 ASP A N 1
ATOM 1031 C CA . ASP A 1 126 ? -13.790 -19.961 11.714 1.00 76.62 126 ASP A CA 1
ATOM 1032 C C . ASP A 1 126 ? -12.493 -20.601 11.175 1.00 76.62 126 ASP A C 1
ATOM 1034 O O . ASP A 1 126 ? -11.537 -19.900 10.830 1.00 76.62 126 ASP A O 1
ATOM 1038 N N . GLU A 1 127 ? -12.419 -21.929 11.087 1.00 64.25 127 GLU A N 1
ATOM 1039 C CA . GLU A 1 127 ? -11.241 -22.626 10.565 1.00 64.25 127 GLU A CA 1
ATOM 1040 C C . GLU A 1 127 ? -10.912 -22.193 9.126 1.00 64.25 127 GLU A C 1
ATOM 1042 O O . GLU A 1 127 ? -11.685 -22.384 8.188 1.00 64.25 127 GLU A O 1
ATOM 1047 N N . GLY A 1 128 ? -9.727 -21.604 8.944 1.00 68.44 128 GLY A N 1
ATOM 1048 C CA . GLY A 1 128 ? -9.271 -21.088 7.652 1.00 68.44 128 GLY A CA 1
ATOM 1049 C C . GLY A 1 128 ? -9.568 -19.606 7.399 1.00 68.44 128 GLY A C 1
ATOM 1050 O O . GLY A 1 128 ? -9.213 -19.120 6.316 1.00 68.44 128 GLY A O 1
ATOM 1051 N N . ALA A 1 129 ? -10.142 -18.894 8.377 1.00 81.88 129 ALA A N 1
ATOM 1052 C CA . ALA A 1 129 ? -10.261 -17.441 8.355 1.00 81.88 129 ALA A CA 1
ATOM 1053 C C . ALA A 1 129 ? -8.888 -16.764 8.215 1.00 81.88 129 ALA A C 1
ATOM 1055 O O . ALA A 1 129 ? -7.855 -17.267 8.667 1.00 81.88 129 ALA A O 1
ATOM 1056 N N . LEU A 1 130 ? -8.877 -15.602 7.564 1.00 87.88 130 LEU A N 1
ATOM 1057 C CA . LEU A 1 130 ? -7.661 -14.810 7.410 1.00 87.88 130 LEU A CA 1
ATOM 1058 C C . LEU A 1 130 ? -7.352 -14.031 8.687 1.00 87.88 130 LEU A C 1
ATOM 1060 O O . LEU A 1 130 ? -8.241 -13.427 9.285 1.00 87.88 130 LEU A O 1
ATOM 1064 N N . ASP A 1 131 ? -6.071 -13.966 9.050 1.00 89.19 131 ASP A N 1
ATOM 1065 C CA . ASP A 1 131 ? -5.611 -13.098 10.128 1.00 89.19 131 ASP A CA 1
ATOM 1066 C C . ASP A 1 131 ? -5.705 -11.638 9.667 1.00 89.19 131 ASP A C 1
ATOM 1068 O O . ASP A 1 131 ? -4.970 -11.163 8.793 1.00 89.19 131 ASP A O 1
ATOM 1072 N N . THR A 1 132 ? -6.622 -10.892 10.276 1.00 89.56 132 THR A N 1
ATOM 1073 C CA . THR A 1 132 ? -6.865 -9.492 9.933 1.00 89.56 132 THR A CA 1
ATOM 1074 C C . THR A 1 132 ? -5.655 -8.594 10.198 1.00 89.56 132 THR A C 1
ATOM 1076 O O . THR A 1 132 ? -5.540 -7.541 9.571 1.00 89.56 132 THR A O 1
ATOM 1079 N N . ARG A 1 133 ? -4.715 -9.005 11.062 1.00 90.56 133 ARG A N 1
ATOM 1080 C CA . ARG A 1 133 ? -3.448 -8.292 11.293 1.00 90.56 133 ARG A CA 1
ATOM 1081 C C . ARG A 1 133 ? -2.522 -8.396 10.086 1.00 90.56 133 ARG A C 1
ATOM 1083 O O . ARG A 1 133 ? -1.961 -7.385 9.670 1.00 90.56 133 ARG A O 1
ATOM 1090 N N . VAL A 1 134 ? -2.429 -9.577 9.466 1.00 92.12 134 VAL A N 1
ATOM 1091 C CA . VAL A 1 134 ? -1.676 -9.767 8.211 1.00 92.12 134 VAL A CA 1
ATOM 1092 C C . VAL A 1 134 ? -2.282 -8.902 7.107 1.00 92.12 134 VAL A C 1
ATOM 1094 O O . VAL A 1 134 ? -1.558 -8.191 6.411 1.00 92.12 134 VAL A O 1
ATOM 1097 N N . LEU A 1 135 ? -3.615 -8.884 6.989 1.00 93.19 135 LEU A N 1
ATOM 1098 C CA . LEU A 1 135 ? -4.313 -8.036 6.019 1.00 93.19 135 LEU A CA 1
ATOM 1099 C C . LEU A 1 135 ? -3.992 -6.548 6.225 1.00 93.19 135 LEU A C 1
ATOM 1101 O O . LEU A 1 135 ? -3.661 -5.851 5.267 1.00 93.19 135 LEU A O 1
ATOM 1105 N N . ALA A 1 136 ? -4.076 -6.062 7.464 1.00 91.75 136 ALA A N 1
ATOM 1106 C CA . ALA A 1 136 ? -3.757 -4.680 7.798 1.00 91.75 136 ALA A CA 1
ATOM 1107 C C . ALA A 1 136 ? -2.303 -4.339 7.445 1.00 91.75 136 ALA A C 1
ATOM 1109 O O . ALA A 1 136 ? -2.063 -3.348 6.755 1.00 91.75 136 ALA A O 1
ATOM 1110 N N . LYS A 1 137 ? -1.348 -5.196 7.831 1.00 92.12 137 LYS A N 1
ATOM 1111 C CA . LYS A 1 137 ? 0.076 -5.027 7.518 1.00 92.12 137 LYS A CA 1
ATOM 1112 C C . LYS A 1 137 ? 0.320 -4.952 6.007 1.00 92.12 137 LYS A C 1
ATOM 1114 O O . LYS A 1 137 ? 1.028 -4.056 5.551 1.00 92.12 137 LYS A O 1
ATOM 1119 N N . LEU A 1 138 ? -0.314 -5.809 5.209 1.00 93.88 138 LEU A N 1
ATOM 1120 C CA . LEU A 1 138 ? -0.199 -5.771 3.746 1.00 93.88 138 LEU A CA 1
ATOM 1121 C C . LEU A 1 138 ? -0.794 -4.500 3.125 1.00 93.88 138 LEU A C 1
ATOM 1123 O O . LEU A 1 138 ? -0.184 -3.909 2.236 1.00 93.88 138 LEU A O 1
ATOM 1127 N N . LEU A 1 139 ? -1.949 -4.036 3.611 1.00 92.31 139 LEU A N 1
ATOM 1128 C CA . LEU A 1 139 ? -2.552 -2.780 3.149 1.00 92.31 139 LEU A CA 1
ATOM 1129 C C . LEU A 1 139 ? -1.698 -1.559 3.510 1.00 92.31 139 LEU A C 1
ATOM 1131 O O . LEU A 1 139 ? -1.686 -0.579 2.764 1.00 92.31 139 LEU A O 1
ATOM 1135 N N . VAL A 1 140 ? -0.984 -1.608 4.638 1.00 90.69 140 VAL A N 1
ATOM 1136 C CA . VAL A 1 140 ? 0.003 -0.582 4.986 1.00 90.69 140 VAL A CA 1
ATOM 1137 C C . VAL A 1 140 ? 1.136 -0.596 3.969 1.00 90.69 140 VAL A C 1
ATOM 1139 O O . VAL A 1 140 ? 1.385 0.453 3.386 1.00 90.69 140 VAL A O 1
ATOM 1142 N N . LEU A 1 141 ? 1.747 -1.752 3.671 1.00 91.56 141 LEU A N 1
ATOM 1143 C CA . LEU A 1 141 ? 2.807 -1.842 2.653 1.00 91.56 141 LEU A CA 1
ATOM 1144 C C . LEU A 1 141 ? 2.345 -1.265 1.316 1.00 91.56 141 LEU A C 1
ATOM 1146 O O . LEU A 1 141 ? 3.031 -0.432 0.745 1.00 91.56 141 LEU A O 1
ATOM 1150 N N . GLN A 1 142 ? 1.142 -1.630 0.873 1.00 90.31 142 GLN A N 1
ATOM 1151 C CA . GLN A 1 142 ? 0.549 -1.109 -0.356 1.00 90.31 142 GLN A CA 1
ATOM 1152 C C . GLN A 1 142 ? 0.467 0.430 -0.380 1.00 90.31 142 GLN A C 1
ATOM 1154 O O . GLN A 1 142 ? 0.589 1.051 -1.436 1.00 90.31 142 GLN A O 1
ATOM 1159 N N . LYS A 1 143 ? 0.224 1.063 0.774 1.00 86.31 143 LYS A N 1
ATOM 1160 C CA . LYS A 1 143 ? 0.210 2.526 0.907 1.00 86.31 143 LYS A CA 1
ATOM 1161 C C . LYS A 1 143 ? 1.597 3.135 1.032 1.00 86.31 143 LYS A C 1
ATOM 1163 O O . LYS A 1 143 ? 1.779 4.242 0.534 1.00 86.31 143 LYS A O 1
ATOM 1168 N N . LEU A 1 144 ? 2.526 2.442 1.688 1.00 83.56 144 LEU A N 1
ATOM 1169 C CA . LEU A 1 144 ? 3.914 2.875 1.817 1.00 83.56 144 LEU A CA 1
ATOM 1170 C C . LEU A 1 144 ? 4.599 2.878 0.450 1.00 83.56 144 LEU A C 1
ATOM 1172 O O . LEU A 1 144 ? 5.175 3.890 0.061 1.00 83.56 144 LEU A O 1
ATOM 1176 N N . ASP A 1 145 ? 4.512 1.750 -0.253 1.00 83.75 145 ASP A N 1
ATOM 1177 C CA . ASP A 1 145 ? 5.137 1.515 -1.544 1.00 83.75 145 ASP A CA 1
ATOM 1178 C C . ASP A 1 145 ? 4.417 0.373 -2.287 1.00 83.75 145 ASP A C 1
ATOM 1180 O O . ASP A 1 145 ? 4.471 -0.805 -1.914 1.00 83.75 145 ASP A O 1
ATOM 1184 N N . ASN A 1 146 ? 3.715 0.728 -3.364 1.00 86.50 146 ASN A N 1
ATOM 1185 C CA . ASN A 1 146 ? 2.948 -0.241 -4.140 1.00 86.50 146 ASN A CA 1
ATOM 1186 C C . ASN A 1 146 ? 3.843 -1.172 -4.978 1.00 86.50 146 ASN A C 1
ATOM 1188 O O . ASN A 1 146 ? 3.426 -2.288 -5.287 1.00 86.50 146 ASN A O 1
ATOM 1192 N N . ASP A 1 147 ? 5.058 -0.754 -5.338 1.00 83.44 147 ASP A N 1
ATOM 1193 C CA . ASP A 1 147 ? 5.985 -1.598 -6.092 1.00 83.44 147 ASP A CA 1
ATOM 1194 C C . ASP A 1 147 ? 6.565 -2.695 -5.196 1.00 83.44 147 ASP A C 1
ATOM 1196 O O . ASP A 1 147 ? 6.608 -3.855 -5.615 1.00 83.44 147 ASP A O 1
ATOM 1200 N N . LEU A 1 148 ? 6.902 -2.374 -3.941 1.00 89.06 148 LEU A N 1
ATOM 1201 C CA . LEU A 1 148 ? 7.296 -3.375 -2.939 1.00 89.06 148 LEU A CA 1
ATOM 1202 C C . LEU A 1 148 ? 6.151 -4.342 -2.621 1.00 89.06 148 LEU A C 1
ATOM 1204 O O . LEU A 1 148 ? 6.365 -5.549 -2.506 1.00 89.06 148 LEU A O 1
ATOM 1208 N N . PHE A 1 149 ? 4.915 -3.842 -2.544 1.00 92.81 149 PHE A N 1
ATOM 1209 C CA . PHE A 1 149 ? 3.727 -4.684 -2.384 1.00 92.81 149 PHE A CA 1
ATOM 1210 C C . PHE A 1 149 ? 3.554 -5.682 -3.541 1.00 92.81 149 PHE A C 1
ATOM 1212 O O . PHE A 1 149 ? 3.317 -6.871 -3.313 1.00 92.81 149 PHE A O 1
ATOM 1219 N N . ILE A 1 150 ? 3.720 -5.227 -4.787 1.00 87.75 150 ILE A N 1
ATOM 1220 C CA . ILE A 1 150 ? 3.685 -6.098 -5.971 1.00 87.75 150 ILE A CA 1
ATOM 1221 C C . ILE A 1 150 ? 4.856 -7.083 -5.952 1.00 87.75 150 ILE A C 1
ATOM 1223 O O . ILE A 1 150 ? 4.676 -8.257 -6.273 1.00 87.75 150 ILE A O 1
ATOM 1227 N N . GLN A 1 151 ? 6.050 -6.636 -5.568 1.00 86.81 151 GLN A N 1
ATOM 1228 C CA . GLN A 1 151 ? 7.225 -7.494 -5.471 1.00 86.81 151 GLN A CA 1
A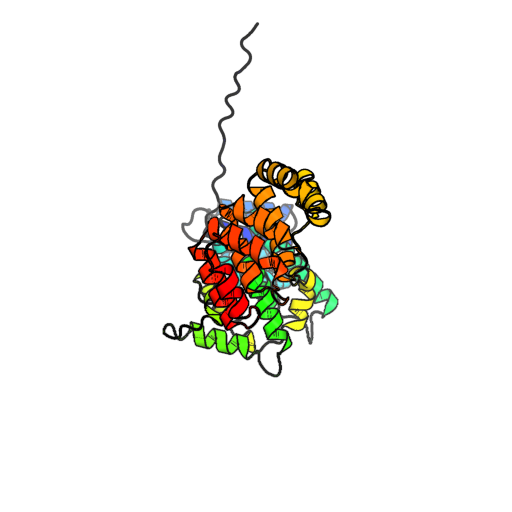TOM 1229 C C . GLN A 1 151 ? 7.020 -8.616 -4.445 1.00 86.81 151 GLN A C 1
ATOM 1231 O O . GLN A 1 151 ? 7.318 -9.769 -4.751 1.00 86.81 151 GLN A O 1
ATOM 1236 N N . LEU A 1 152 ? 6.435 -8.311 -3.282 1.00 92.19 152 LEU A N 1
ATOM 1237 C CA . LEU A 1 152 ? 6.076 -9.311 -2.275 1.00 92.19 152 LEU A CA 1
ATOM 1238 C C . LEU A 1 152 ? 5.088 -10.345 -2.820 1.00 92.19 152 LEU A C 1
ATOM 1240 O O . LEU A 1 152 ? 5.226 -11.533 -2.536 1.00 92.19 152 LEU A O 1
ATOM 1244 N N . ASN A 1 153 ? 4.116 -9.914 -3.627 1.00 89.75 153 ASN A N 1
ATOM 1245 C CA . ASN A 1 153 ? 3.208 -10.830 -4.312 1.00 89.75 153 ASN A CA 1
ATOM 1246 C C . ASN A 1 153 ? 3.951 -11.753 -5.287 1.00 89.75 153 ASN A C 1
ATOM 1248 O O . ASN A 1 153 ? 3.677 -12.950 -5.317 1.00 89.75 153 ASN A O 1
ATOM 1252 N N . GLU A 1 154 ? 4.906 -11.232 -6.064 1.00 84.31 154 GLU A N 1
ATOM 1253 C CA . GLU A 1 154 ? 5.719 -12.065 -6.961 1.00 84.31 154 GLU A CA 1
ATOM 1254 C C . GLU A 1 154 ? 6.572 -13.086 -6.201 1.00 84.31 154 GLU A C 1
ATOM 1256 O O . GLU A 1 154 ? 6.676 -14.228 -6.643 1.00 84.31 154 GLU A O 1
ATOM 1261 N N . TRP A 1 155 ? 7.137 -12.712 -5.052 1.00 86.94 155 TRP A N 1
ATOM 1262 C CA . TRP A 1 155 ? 7.840 -13.650 -4.172 1.00 86.94 155 TRP A CA 1
ATOM 1263 C C . TRP A 1 155 ? 6.886 -14.705 -3.606 1.00 86.94 155 TRP A C 1
ATOM 1265 O O . TRP A 1 155 ? 7.167 -15.898 -3.659 1.00 86.94 155 TRP A O 1
ATOM 1275 N N . ASN A 1 156 ? 5.694 -14.294 -3.165 1.00 83.88 156 ASN A N 1
ATOM 1276 C CA . ASN A 1 156 ? 4.700 -15.213 -2.618 1.00 83.88 156 ASN A CA 1
ATOM 1277 C C . ASN A 1 156 ? 4.203 -16.253 -3.638 1.00 83.88 156 ASN A C 1
ATOM 1279 O O . ASN A 1 156 ? 3.850 -17.358 -3.244 1.00 83.88 156 ASN A O 1
ATOM 1283 N N . LYS A 1 157 ? 4.216 -15.969 -4.948 1.00 76.81 157 LYS A N 1
ATOM 1284 C CA . LYS A 1 157 ? 3.879 -16.983 -5.972 1.00 76.81 157 LYS A CA 1
ATOM 1285 C C . LYS A 1 157 ? 4.814 -18.195 -5.955 1.00 76.81 157 LYS A C 1
ATOM 1287 O O . LYS A 1 157 ? 4.431 -19.255 -6.443 1.00 76.81 157 LYS A O 1
ATOM 1292 N N . ARG A 1 158 ? 6.034 -18.035 -5.433 1.00 72.00 158 ARG A N 1
ATOM 1293 C CA . ARG A 1 158 ? 7.019 -19.109 -5.250 1.00 72.00 158 ARG A CA 1
ATOM 1294 C C . ARG A 1 158 ? 6.974 -19.736 -3.853 1.00 72.00 158 ARG A C 1
ATOM 1296 O O . ARG A 1 158 ? 7.820 -20.566 -3.546 1.00 72.00 158 ARG A O 1
ATOM 1303 N N . PHE A 1 159 ? 5.986 -19.386 -3.026 1.00 72.12 159 PHE A N 1
ATOM 1304 C CA . PHE A 1 159 ? 5.843 -19.921 -1.676 1.00 72.12 159 PHE A CA 1
ATOM 1305 C C . PHE A 1 159 ? 5.680 -21.446 -1.695 1.00 72.12 159 PHE A C 1
ATOM 1307 O O . PHE A 1 159 ? 4.717 -21.984 -2.250 1.00 72.12 159 PHE A O 1
ATOM 1314 N N . THR A 1 160 ? 6.583 -22.141 -1.009 1.00 69.62 160 THR A N 1
ATOM 1315 C CA . THR A 1 160 ? 6.509 -23.586 -0.773 1.00 69.62 160 THR A CA 1
ATOM 1316 C C . THR A 1 160 ? 6.104 -23.841 0.680 1.00 69.62 160 THR A C 1
ATOM 1318 O O . THR A 1 160 ? 4.906 -23.886 0.979 1.00 69.62 160 THR A O 1
ATOM 1321 N N . THR A 1 161 ? 7.091 -23.963 1.570 1.00 70.62 161 THR A N 1
ATOM 1322 C CA . THR A 1 161 ? 6.972 -24.002 3.035 1.00 70.62 161 THR A CA 1
ATOM 1323 C C . THR A 1 161 ? 7.231 -22.638 3.666 1.00 70.62 161 THR A C 1
ATOM 1325 O O . THR A 1 161 ? 6.652 -22.329 4.703 1.00 70.62 161 THR A O 1
ATOM 1328 N N . GLU A 1 162 ? 8.075 -21.823 3.034 1.00 77.38 162 GLU A N 1
ATOM 1329 C CA . GLU A 1 162 ? 8.352 -20.437 3.405 1.00 77.38 162 GLU A CA 1
ATOM 1330 C C . GLU A 1 162 ? 8.568 -19.578 2.146 1.00 77.38 162 GLU A C 1
ATOM 1332 O O . GLU A 1 162 ? 8.731 -20.095 1.038 1.00 77.38 162 GLU A O 1
ATOM 1337 N N . ASN A 1 163 ? 8.535 -18.257 2.309 1.00 83.38 163 ASN A N 1
ATOM 1338 C CA . ASN A 1 163 ? 8.903 -17.290 1.280 1.00 83.38 163 ASN A CA 1
ATOM 1339 C C . ASN A 1 163 ? 10.409 -17.003 1.368 1.00 83.38 163 ASN A C 1
ATOM 1341 O O . ASN A 1 163 ? 10.842 -16.160 2.159 1.00 83.38 163 ASN A O 1
ATOM 1345 N N . GLU A 1 164 ? 11.197 -17.718 0.564 1.00 80.38 164 GLU A N 1
ATOM 1346 C CA . GLU A 1 164 ? 12.662 -17.638 0.584 1.00 80.38 164 GLU A CA 1
ATOM 1347 C C . GLU A 1 164 ? 13.176 -16.234 0.246 1.00 80.38 164 GLU A C 1
ATOM 1349 O O . GLU A 1 164 ? 14.085 -15.734 0.908 1.00 80.38 164 GLU A O 1
ATOM 1354 N N . GLU A 1 165 ? 12.580 -15.545 -0.735 1.00 85.38 165 GLU A N 1
ATOM 1355 C CA . GLU A 1 165 ? 13.007 -14.186 -1.076 1.00 85.38 165 GLU A CA 1
ATOM 1356 C C . GLU A 1 165 ? 12.689 -13.162 0.017 1.00 85.38 165 GLU A C 1
ATOM 1358 O O . GLU A 1 165 ? 13.493 -12.255 0.236 1.00 85.38 165 GLU A O 1
ATOM 1363 N N . PHE A 1 166 ? 11.556 -13.299 0.715 1.00 88.69 166 PHE A N 1
ATOM 1364 C CA . PHE A 1 166 ? 11.247 -12.434 1.854 1.00 88.69 166 PHE A CA 1
ATOM 1365 C C . PHE A 1 166 ? 12.206 -12.692 3.017 1.00 88.69 166 PHE A C 1
ATOM 1367 O O . PHE A 1 166 ? 12.700 -11.744 3.614 1.00 88.69 166 PHE A O 1
ATOM 1374 N N . LYS A 1 167 ? 12.530 -13.957 3.300 1.00 89.19 167 LYS A N 1
ATOM 1375 C CA . LYS A 1 167 ? 13.505 -14.326 4.332 1.00 89.19 167 LYS A CA 1
ATOM 1376 C C . LYS A 1 167 ? 14.902 -13.780 4.033 1.00 89.19 167 LYS A C 1
ATOM 1378 O O . LYS A 1 167 ? 15.491 -13.131 4.889 1.00 89.19 167 LYS A O 1
ATOM 1383 N N . ALA A 1 168 ? 15.383 -13.938 2.801 1.00 88.00 168 ALA A N 1
ATOM 1384 C CA . ALA A 1 168 ? 16.660 -13.367 2.371 1.00 88.00 168 ALA A CA 1
ATOM 1385 C C . ALA A 1 168 ? 16.678 -11.828 2.470 1.00 88.00 168 ALA A C 1
ATOM 1387 O O . ALA A 1 168 ? 17.711 -11.230 2.765 1.00 88.00 168 ALA A O 1
ATOM 1388 N N . MET A 1 169 ? 15.533 -11.175 2.235 1.00 89.44 169 MET A N 1
ATOM 1389 C CA . MET A 1 169 ? 15.380 -9.733 2.442 1.00 89.44 169 MET A CA 1
ATOM 1390 C C . MET A 1 169 ? 15.496 -9.357 3.929 1.00 89.44 169 MET A C 1
ATOM 1392 O O . MET A 1 169 ? 16.197 -8.395 4.235 1.00 89.44 169 MET A O 1
ATOM 1396 N N . LEU A 1 170 ? 14.892 -10.125 4.846 1.00 88.50 170 LEU A N 1
ATOM 1397 C CA . LEU A 1 170 ? 15.022 -9.907 6.295 1.00 88.50 170 LEU A CA 1
ATOM 1398 C C . LEU A 1 170 ? 16.481 -10.031 6.758 1.00 88.50 170 LEU A C 1
ATOM 1400 O O . LEU A 1 170 ? 16.991 -9.124 7.410 1.00 88.50 170 LEU A O 1
ATOM 1404 N N . GLU A 1 171 ? 17.173 -11.096 6.347 1.00 88.62 171 GLU A N 1
ATOM 1405 C CA . GLU A 1 171 ? 18.591 -11.327 6.672 1.00 88.62 171 GLU A CA 1
ATOM 1406 C C . GLU A 1 171 ? 19.493 -10.186 6.159 1.00 88.62 171 GLU A C 1
ATOM 1408 O O . GLU A 1 171 ? 20.461 -9.792 6.813 1.00 88.62 171 GLU A O 1
ATOM 1413 N N . CYS A 1 172 ? 19.153 -9.613 4.998 1.00 83.69 172 CYS A N 1
ATOM 1414 C CA . CYS A 1 172 ? 19.853 -8.462 4.431 1.00 83.69 172 CYS A CA 1
ATOM 1415 C C . CYS A 1 172 ? 19.618 -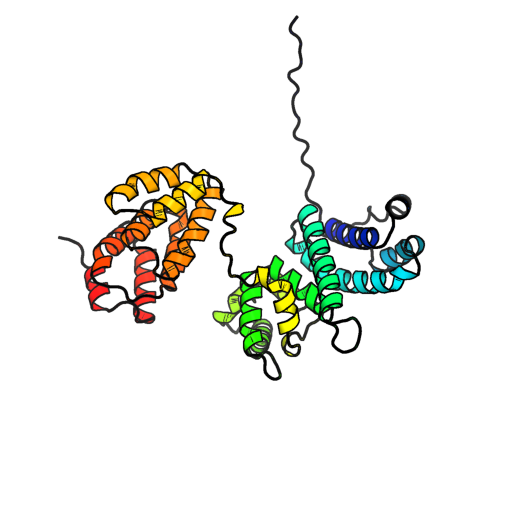7.168 5.227 1.00 83.69 172 CYS A C 1
ATOM 1417 O O . CYS A 1 172 ? 20.528 -6.350 5.319 1.00 83.69 172 CYS A O 1
ATOM 1419 N N . ILE A 1 173 ? 18.424 -6.963 5.795 1.00 82.81 173 ILE A N 1
ATOM 1420 C CA . ILE A 1 173 ? 18.136 -5.801 6.655 1.00 82.81 173 ILE A CA 1
ATOM 1421 C C . ILE A 1 173 ? 18.885 -5.916 7.990 1.00 82.81 173 ILE A C 1
ATOM 1423 O O . ILE A 1 173 ? 19.384 -4.915 8.498 1.00 82.81 173 ILE A O 1
ATOM 1427 N N . GLU A 1 174 ? 19.003 -7.127 8.539 1.00 82.31 174 GLU A N 1
ATOM 1428 C CA . GLU A 1 174 ? 19.721 -7.385 9.796 1.00 82.31 174 GLU A CA 1
ATOM 1429 C C . GLU A 1 174 ? 21.250 -7.258 9.666 1.00 82.31 174 GLU A C 1
ATOM 1431 O O . GLU A 1 174 ? 21.937 -7.116 10.678 1.00 82.31 174 GLU A O 1
ATOM 1436 N N . SER A 1 175 ? 21.785 -7.265 8.437 1.00 78.94 175 SER A N 1
ATOM 1437 C CA . SER A 1 175 ? 23.221 -7.170 8.136 1.00 78.94 175 SER A CA 1
ATOM 1438 C C . SER A 1 175 ? 23.544 -5.899 7.327 1.00 78.94 175 SER A C 1
ATOM 1440 O O . SER A 1 175 ? 23.631 -5.971 6.099 1.00 78.94 175 SER A O 1
ATOM 1442 N N . PRO A 1 176 ? 23.769 -4.735 7.973 1.00 61.25 176 PRO A N 1
ATOM 1443 C CA . PRO A 1 176 ? 23.942 -3.441 7.297 1.00 61.25 176 PRO A CA 1
ATOM 1444 C C . PRO A 1 176 ? 25.112 -3.372 6.303 1.00 61.25 176 PRO A C 1
ATOM 1446 O O . PRO A 1 176 ? 25.083 -2.543 5.398 1.00 61.25 176 PRO A O 1
ATOM 1449 N N . ASP A 1 177 ? 26.114 -4.243 6.453 1.00 58.47 177 ASP A N 1
ATOM 1450 C CA . ASP A 1 177 ? 27.300 -4.316 5.584 1.00 58.47 177 ASP A CA 1
ATOM 1451 C C . ASP A 1 177 ? 27.047 -5.069 4.262 1.00 58.47 177 ASP A C 1
ATOM 1453 O O . ASP A 1 177 ? 27.920 -5.132 3.394 1.00 58.47 177 ASP A O 1
ATOM 1457 N N . ASN A 1 178 ? 25.864 -5.664 4.087 1.00 58.16 178 ASN A N 1
ATOM 1458 C CA . ASN A 1 178 ? 25.521 -6.449 2.907 1.00 58.16 178 ASN A CA 1
ATOM 1459 C C . ASN A 1 178 ? 24.825 -5.555 1.863 1.00 58.16 178 ASN A C 1
ATOM 1461 O O . ASN A 1 178 ? 23.599 -5.427 1.838 1.00 58.16 178 ASN A O 1
ATOM 1465 N N . GLU A 1 179 ? 25.604 -4.903 0.993 1.00 56.28 179 GLU A N 1
ATOM 1466 C CA . GLU A 1 179 ? 25.076 -4.107 -0.125 1.00 56.28 179 GLU A CA 1
ATOM 1467 C C . GLU A 1 179 ? 24.493 -5.012 -1.223 1.00 56.28 179 GLU A C 1
ATOM 1469 O O . GLU A 1 179 ? 25.088 -5.245 -2.275 1.00 56.28 179 GLU A O 1
ATOM 1474 N N . ASN A 1 180 ? 23.288 -5.535 -0.994 1.00 62.06 180 ASN A N 1
ATOM 1475 C CA . ASN A 1 180 ? 22.536 -6.234 -2.026 1.00 62.06 180 ASN A CA 1
ATOM 1476 C C . ASN A 1 180 ? 21.623 -5.252 -2.772 1.00 62.06 180 ASN A C 1
ATOM 1478 O O . ASN A 1 180 ? 20.554 -4.875 -2.279 1.00 62.06 180 ASN A O 1
ATOM 1482 N N . GLU A 1 181 ? 22.009 -4.867 -3.995 1.00 64.81 181 GLU A N 1
ATOM 1483 C CA . GLU A 1 181 ? 21.228 -3.953 -4.847 1.00 64.81 181 GLU A CA 1
ATOM 1484 C C . GLU A 1 181 ? 19.764 -4.395 -5.020 1.00 64.81 181 GLU A C 1
ATOM 1486 O O . GLU A 1 181 ? 18.873 -3.551 -5.135 1.00 64.81 181 GLU A O 1
ATOM 1491 N N . LYS A 1 182 ? 19.484 -5.707 -4.954 1.00 69.19 182 LYS A N 1
ATOM 1492 C CA . LYS A 1 182 ? 18.131 -6.275 -5.068 1.00 69.19 182 LYS A CA 1
ATOM 1493 C C . LYS A 1 182 ? 17.190 -5.829 -3.942 1.00 69.19 182 LYS A C 1
ATOM 1495 O O . LYS A 1 182 ? 15.987 -5.713 -4.180 1.00 69.19 182 LYS A O 1
ATOM 1500 N N . PHE A 1 183 ? 17.708 -5.606 -2.732 1.00 78.94 183 PHE A N 1
ATOM 1501 C CA . PHE A 1 183 ? 16.912 -5.307 -1.533 1.00 78.94 183 PHE A CA 1
ATOM 1502 C C . PHE A 1 183 ? 17.057 -3.865 -1.043 1.00 78.94 183 PHE A C 1
ATOM 1504 O O . PHE A 1 183 ? 16.429 -3.485 -0.058 1.00 78.94 183 PHE A O 1
ATOM 1511 N N . LYS A 1 184 ? 17.804 -3.021 -1.761 1.00 77.38 184 LYS A N 1
ATOM 1512 C CA . LYS A 1 184 ? 18.036 -1.617 -1.394 1.00 77.38 184 LYS A CA 1
ATOM 1513 C C . LYS A 1 184 ? 16.746 -0.830 -1.131 1.00 77.38 184 LYS A C 1
ATOM 1515 O O . LYS A 1 184 ? 16.693 -0.036 -0.200 1.00 77.38 184 LYS A O 1
ATOM 1520 N N . ALA A 1 185 ? 15.691 -1.082 -1.909 1.00 73.69 185 ALA A N 1
ATOM 1521 C CA . ALA A 1 185 ? 14.389 -0.434 -1.729 1.00 73.69 185 ALA A CA 1
ATOM 1522 C C . ALA A 1 185 ? 13.641 -0.884 -0.453 1.00 73.69 185 ALA A C 1
ATOM 1524 O O . ALA A 1 185 ? 12.815 -0.137 0.064 1.00 73.69 185 ALA A O 1
ATOM 1525 N N . TRP A 1 186 ? 13.952 -2.071 0.080 1.00 85.12 186 TRP A N 1
ATOM 1526 C CA . TRP A 1 186 ? 13.411 -2.571 1.350 1.00 85.12 186 TRP A CA 1
ATOM 1527 C C . TRP A 1 186 ? 14.171 -2.026 2.567 1.00 85.12 186 TRP A C 1
ATOM 1529 O O . TRP A 1 186 ? 13.606 -1.935 3.654 1.00 85.12 186 TRP A O 1
ATOM 1539 N N . ASN A 1 187 ? 15.423 -1.599 2.379 1.00 83.69 187 ASN A N 1
ATOM 1540 C CA . ASN A 1 187 ? 16.287 -1.046 3.423 1.00 83.69 187 ASN A CA 1
ATOM 1541 C C . ASN A 1 187 ? 16.124 0.484 3.560 1.00 83.69 187 ASN A C 1
ATOM 1543 O O . ASN A 1 187 ? 17.074 1.260 3.456 1.00 83.69 187 ASN A O 1
ATOM 1547 N N . VAL A 1 188 ? 14.879 0.934 3.736 1.00 82.56 188 VAL A N 1
ATOM 1548 C CA . VAL A 1 188 ? 14.518 2.347 3.948 1.00 82.56 188 VAL A CA 1
ATOM 1549 C C . VAL A 1 188 ? 13.823 2.476 5.308 1.00 82.56 188 VAL A C 1
ATOM 1551 O O . VAL A 1 188 ? 12.995 1.620 5.625 1.00 82.56 188 VAL A O 1
ATOM 1554 N N . PRO A 1 189 ? 14.057 3.539 6.110 1.00 82.62 189 PRO A N 1
ATOM 1555 C CA . PRO A 1 189 ? 13.556 3.620 7.489 1.00 82.62 189 PRO A CA 1
ATOM 1556 C C . PRO A 1 189 ? 12.048 3.385 7.667 1.00 82.62 189 PRO A C 1
ATOM 1558 O O . PRO A 1 189 ? 11.621 2.803 8.661 1.00 82.62 189 PRO A O 1
ATOM 1561 N N . SER A 1 190 ? 11.218 3.827 6.718 1.00 81.31 190 SER A N 1
ATOM 1562 C CA . SER A 1 190 ? 9.767 3.595 6.747 1.00 81.31 190 SER A CA 1
ATOM 1563 C C . SER A 1 190 ? 9.388 2.132 6.512 1.00 81.31 190 SER A C 1
ATOM 1565 O O . SER A 1 190 ? 8.437 1.650 7.124 1.00 81.31 190 SER A O 1
ATOM 1567 N N . ILE A 1 191 ? 10.120 1.432 5.643 1.00 86.75 191 ILE A N 1
ATOM 1568 C CA . ILE A 1 191 ? 9.889 0.020 5.323 1.00 86.75 191 ILE A CA 1
ATOM 1569 C C . ILE A 1 191 ? 10.446 -0.879 6.426 1.00 86.75 191 ILE A C 1
ATOM 1571 O O . ILE A 1 191 ? 9.774 -1.830 6.804 1.00 86.75 191 ILE A O 1
ATOM 1575 N N . ILE A 1 192 ? 11.586 -0.532 7.030 1.00 87.50 192 ILE A N 1
ATOM 1576 C CA . ILE A 1 192 ? 12.135 -1.250 8.194 1.00 87.50 192 ILE A CA 1
ATOM 1577 C C . ILE A 1 192 ? 11.129 -1.240 9.351 1.00 87.50 192 ILE A C 1
ATOM 1579 O O . ILE A 1 192 ? 10.765 -2.296 9.861 1.00 87.50 192 ILE A O 1
ATOM 1583 N N . LYS A 1 193 ? 10.560 -0.071 9.683 1.00 86.12 193 LYS A N 1
ATOM 1584 C CA . LYS A 1 193 ? 9.487 0.027 10.692 1.00 86.12 193 LYS A CA 1
ATOM 1585 C C . LYS A 1 193 ? 8.280 -0.851 10.354 1.00 86.12 193 LYS A C 1
ATOM 1587 O O . LYS A 1 193 ? 7.638 -1.398 11.247 1.00 86.12 193 LYS A O 1
ATOM 1592 N N . TRP A 1 194 ? 7.947 -0.979 9.069 1.00 90.12 194 TRP A N 1
ATOM 1593 C CA . TRP A 1 194 ? 6.896 -1.888 8.622 1.00 90.12 194 TRP A CA 1
ATOM 1594 C C . TRP A 1 194 ? 7.288 -3.356 8.804 1.00 90.12 194 TRP A C 1
ATOM 1596 O O . TRP A 1 194 ? 6.476 -4.128 9.314 1.00 90.12 194 TRP A O 1
ATOM 1606 N N . VAL A 1 195 ? 8.515 -3.744 8.457 1.00 90.00 195 VAL A N 1
ATOM 1607 C CA . VAL A 1 195 ? 9.032 -5.104 8.665 1.00 90.00 195 VAL A CA 1
ATOM 1608 C C . VAL A 1 195 ? 8.939 -5.492 10.144 1.00 90.00 195 VAL A C 1
ATOM 1610 O O . VAL A 1 195 ? 8.364 -6.536 10.454 1.00 90.00 195 VAL A O 1
ATOM 1613 N N . GLU A 1 196 ? 9.391 -4.610 11.039 1.00 87.75 196 GLU A N 1
ATOM 1614 C CA . GLU A 1 196 ? 9.422 -4.806 12.496 1.00 87.75 196 GLU A CA 1
ATOM 1615 C C . GLU A 1 196 ? 8.038 -4.859 13.160 1.00 87.75 196 GLU A C 1
ATOM 1617 O O . GLU A 1 196 ? 7.910 -5.360 14.279 1.00 87.75 196 GLU A O 1
ATOM 1622 N N . SER A 1 197 ? 6.996 -4.355 12.493 1.00 85.88 197 SER A N 1
ATOM 1623 C CA . SER A 1 197 ? 5.634 -4.377 13.033 1.00 85.88 197 SER A CA 1
ATOM 1624 C C . SER A 1 197 ? 5.050 -5.782 13.107 1.00 85.88 197 SER A C 1
ATOM 1626 O O . SER A 1 197 ? 5.395 -6.663 12.322 1.00 85.88 197 SER A O 1
ATOM 1628 N N . GLU A 1 198 ? 4.110 -6.007 14.019 1.00 83.50 198 GLU A N 1
ATOM 1629 C CA . GLU A 1 198 ? 3.405 -7.284 14.069 1.00 83.50 198 GLU A CA 1
ATOM 1630 C C . GLU A 1 198 ? 2.394 -7.411 12.913 1.00 83.50 198 GLU A C 1
ATOM 1632 O O . GLU A 1 198 ? 1.709 -6.439 12.582 1.00 83.50 198 GLU A O 1
ATOM 1637 N N . PRO A 1 199 ? 2.242 -8.600 12.301 1.00 88.69 199 PRO A N 1
ATOM 1638 C CA . PRO A 1 199 ? 2.996 -9.837 12.543 1.00 88.69 199 PRO A CA 1
ATOM 1639 C C . PRO A 1 199 ? 4.372 -9.850 11.852 1.00 88.69 199 PRO A C 1
ATOM 1641 O O . PRO A 1 199 ? 4.467 -9.543 10.660 1.00 88.69 199 PRO A O 1
ATOM 1644 N N . LYS A 1 200 ? 5.434 -10.246 12.570 1.00 86.62 200 LYS A N 1
ATOM 1645 C CA . LYS A 1 200 ? 6.820 -10.237 12.043 1.00 86.62 200 LYS A CA 1
ATOM 1646 C C . LYS A 1 200 ? 7.099 -11.311 10.986 1.00 86.62 200 LYS A C 1
ATOM 1648 O O . LYS A 1 200 ? 7.669 -11.007 9.944 1.00 86.62 200 LYS A O 1
ATOM 1653 N N . HIS A 1 201 ? 6.644 -12.540 11.227 1.00 86.69 201 HIS A N 1
ATOM 1654 C CA . HIS A 1 201 ? 7.013 -13.721 10.435 1.00 86.69 201 HIS A CA 1
ATOM 1655 C C . HIS A 1 201 ? 6.145 -13.933 9.184 1.00 86.69 201 HIS A C 1
ATOM 1657 O O . HIS A 1 201 ? 5.477 -14.962 9.044 1.00 86.69 201 HIS A O 1
ATOM 1663 N N . LEU A 1 202 ? 6.110 -12.951 8.278 1.00 89.56 202 LEU A N 1
ATOM 1664 C CA . LEU A 1 202 ? 5.342 -13.065 7.030 1.00 89.56 202 LEU A CA 1
ATOM 1665 C C . LEU A 1 202 ? 5.902 -14.141 6.087 1.00 89.56 202 LEU A C 1
ATOM 1667 O O . LEU A 1 202 ? 5.142 -14.700 5.302 1.00 89.56 202 LEU A O 1
ATOM 1671 N N . GLU A 1 203 ? 7.187 -14.486 6.194 1.00 88.19 203 GLU A N 1
ATOM 1672 C CA . GLU A 1 203 ? 7.826 -15.550 5.416 1.00 88.19 203 GLU A CA 1
ATOM 1673 C C . GLU A 1 203 ? 7.194 -16.923 5.639 1.00 88.19 203 GLU A C 1
ATOM 1675 O O . GLU A 1 203 ? 7.243 -17.763 4.748 1.00 88.19 203 GLU A O 1
ATOM 1680 N N . LYS A 1 204 ? 6.571 -17.156 6.798 1.00 86.56 204 LYS A N 1
ATOM 1681 C CA . LYS A 1 204 ? 5.949 -18.444 7.150 1.00 86.56 204 LYS A CA 1
ATOM 1682 C C . LYS A 1 204 ? 4.468 -18.514 6.787 1.00 86.56 204 LYS A C 1
ATOM 1684 O O . LYS A 1 204 ? 3.842 -19.559 6.947 1.00 86.56 204 LYS A O 1
ATOM 1689 N N . ILE A 1 205 ? 3.886 -17.406 6.335 1.00 86.69 205 ILE A N 1
ATOM 1690 C CA . ILE A 1 205 ? 2.453 -17.290 6.075 1.00 86.69 205 ILE A CA 1
ATOM 1691 C C . ILE A 1 205 ? 2.239 -17.253 4.568 1.00 86.69 205 ILE A C 1
ATOM 1693 O O . ILE A 1 205 ? 2.756 -16.385 3.875 1.00 86.69 205 ILE A O 1
ATOM 1697 N N . ARG A 1 206 ? 1.413 -18.165 4.056 1.00 83.38 206 ARG A N 1
ATOM 1698 C CA . ARG A 1 206 ? 1.008 -18.146 2.651 1.00 83.38 206 ARG A CA 1
ATOM 1699 C C . ARG A 1 206 ? 0.049 -16.979 2.392 1.00 83.38 206 ARG A C 1
ATOM 1701 O O . ARG A 1 206 ? -1.050 -16.942 2.952 1.00 83.38 206 ARG A O 1
ATOM 1708 N N . LEU A 1 207 ? 0.436 -16.039 1.528 1.00 90.38 207 LEU A N 1
ATOM 1709 C CA . LEU A 1 207 ? -0.276 -14.765 1.362 1.00 90.38 207 LEU A CA 1
ATOM 1710 C C . LEU A 1 207 ? -1.296 -14.734 0.205 1.00 90.38 207 LEU A C 1
ATOM 1712 O O . LEU A 1 207 ? -1.955 -13.712 0.006 1.00 90.38 207 LEU A O 1
ATOM 1716 N N . ASP A 1 208 ? -1.491 -15.833 -0.535 1.00 83.06 208 ASP A N 1
ATOM 1717 C CA . ASP A 1 208 ? -2.284 -15.850 -1.782 1.00 83.06 208 ASP A CA 1
ATOM 1718 C C . ASP A 1 208 ? -3.707 -15.311 -1.607 1.00 83.06 208 ASP A C 1
ATOM 1720 O O . ASP A 1 208 ? -4.209 -14.544 -2.428 1.00 83.06 208 ASP A O 1
ATOM 1724 N N . ARG A 1 209 ? -4.362 -15.687 -0.505 1.00 87.75 209 ARG A N 1
ATOM 1725 C CA . ARG A 1 209 ? -5.733 -15.260 -0.196 1.00 87.75 209 ARG A CA 1
ATOM 1726 C C . ARG A 1 209 ? -5.814 -13.756 0.089 1.00 87.75 209 ARG A C 1
ATOM 1728 O O . ARG A 1 209 ? -6.782 -13.111 -0.307 1.00 87.75 209 ARG A O 1
ATOM 1735 N N . TYR A 1 210 ? -4.789 -13.179 0.714 1.00 92.12 210 TYR A N 1
ATOM 1736 C CA . TYR A 1 210 ? -4.716 -11.738 0.968 1.00 92.12 210 TYR A CA 1
ATOM 1737 C C . TYR A 1 210 ? -4.476 -10.958 -0.328 1.00 92.12 210 TYR A C 1
ATOM 1739 O O . TYR A 1 210 ? -5.123 -9.937 -0.580 1.00 92.12 210 TYR A O 1
ATOM 1747 N N . PHE A 1 211 ? -3.596 -11.472 -1.188 1.00 88.81 211 PHE A N 1
ATOM 1748 C CA . PHE A 1 211 ? -3.343 -10.908 -2.510 1.00 88.81 211 PHE A CA 1
ATOM 1749 C C . PHE A 1 211 ? -4.554 -11.027 -3.438 1.00 88.81 211 PHE A C 1
ATOM 1751 O O . PHE A 1 211 ? -4.865 -10.093 -4.175 1.00 88.81 211 PHE A O 1
ATOM 1758 N N . TYR A 1 212 ? -5.332 -12.105 -3.330 1.00 85.50 212 TYR A N 1
ATOM 1759 C CA . TYR A 1 212 ? -6.608 -12.235 -4.031 1.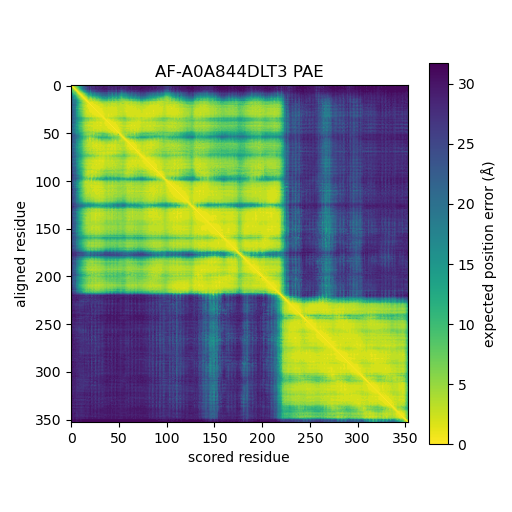00 85.50 212 TYR A CA 1
ATOM 1760 C C . TYR A 1 212 ? -7.602 -11.127 -3.645 1.00 85.50 212 TYR A C 1
ATOM 1762 O O . TYR A 1 212 ? -8.221 -10.519 -4.523 1.00 85.50 212 TYR A O 1
ATOM 1770 N N . LEU A 1 213 ? -7.715 -10.807 -2.348 1.00 87.00 213 LEU A N 1
ATOM 1771 C CA . LEU A 1 213 ? -8.585 -9.728 -1.861 1.00 87.00 213 LEU A CA 1
ATOM 1772 C C . LEU A 1 213 ? -8.147 -8.341 -2.330 1.00 87.00 213 LEU A C 1
ATOM 1774 O O . LEU A 1 213 ? -8.959 -7.421 -2.314 1.00 87.00 213 LEU A O 1
ATOM 1778 N N . THR A 1 214 ? -6.888 -8.179 -2.725 1.00 88.31 214 THR A N 1
ATOM 1779 C CA . THR A 1 214 ? -6.272 -6.902 -3.109 1.00 88.31 214 THR A CA 1
ATOM 1780 C C . THR A 1 214 ? -5.824 -6.894 -4.571 1.00 88.31 214 THR A C 1
ATOM 1782 O O . THR A 1 214 ? -5.047 -6.034 -4.983 1.00 88.31 214 THR A O 1
ATOM 1785 N N . ARG A 1 215 ? -6.346 -7.819 -5.388 1.00 82.38 215 ARG A N 1
ATOM 1786 C CA . ARG A 1 215 ? -5.948 -8.035 -6.787 1.00 82.38 215 ARG A CA 1
ATOM 1787 C C . ARG A 1 215 ? -6.024 -6.793 -7.669 1.00 82.38 215 ARG A C 1
ATOM 1789 O O . ARG A 1 215 ? -5.253 -6.666 -8.614 1.00 82.38 215 ARG A O 1
ATOM 1796 N N . GLU A 1 216 ? -6.927 -5.861 -7.368 1.00 82.25 216 GLU A N 1
ATOM 1797 C CA . GLU A 1 216 ? -7.021 -4.586 -8.082 1.00 82.25 216 GLU A CA 1
ATOM 1798 C C . GLU A 1 216 ? -5.766 -3.717 -7.919 1.00 82.25 216 GLU A C 1
ATOM 1800 O O . GLU A 1 216 ? -5.478 -2.894 -8.780 1.00 82.25 216 GLU A O 1
ATOM 1805 N N . SER A 1 217 ? -5.009 -3.943 -6.847 1.00 77.00 217 SER A N 1
ATOM 1806 C CA . SER A 1 217 ? -3.785 -3.223 -6.489 1.00 77.00 217 SER A CA 1
ATOM 1807 C C . SER A 1 217 ? -2.517 -3.912 -7.002 1.00 77.00 217 SER A C 1
ATOM 1809 O O . SER A 1 217 ? -1.446 -3.315 -7.003 1.00 77.00 217 SER A O 1
ATOM 1811 N N . LEU A 1 218 ? -2.637 -5.168 -7.454 1.00 73.81 218 LEU A N 1
ATOM 1812 C CA . LEU A 1 218 ? -1.535 -5.971 -8.000 1.00 73.81 218 LEU A CA 1
ATOM 1813 C C . LEU A 1 218 ? -1.245 -5.687 -9.470 1.00 73.81 218 LEU A C 1
ATOM 1815 O O . LEU A 1 218 ? -0.224 -6.119 -10.006 1.00 73.81 218 LEU A O 1
ATOM 1819 N N . LYS A 1 219 ? -2.131 -4.952 -10.140 1.00 64.19 219 LYS A N 1
ATOM 1820 C CA . LYS A 1 219 ? -1.806 -4.378 -11.437 1.00 64.19 219 LYS A CA 1
ATOM 1821 C C . LYS A 1 219 ? -0.737 -3.317 -11.184 1.00 64.19 219 LYS A C 1
ATOM 1823 O O . LYS A 1 219 ? -1.048 -2.286 -10.591 1.00 64.19 219 LYS A O 1
ATOM 1828 N N . LYS A 1 220 ? 0.511 -3.573 -11.614 1.00 52.97 220 LYS A N 1
ATOM 1829 C CA . LYS A 1 220 ? 1.523 -2.512 -11.796 1.00 52.97 220 LYS A CA 1
ATOM 1830 C C . LYS A 1 220 ? 0.806 -1.373 -12.469 1.00 52.97 220 LYS A C 1
ATOM 1832 O O . LYS A 1 220 ? 0.286 -1.639 -13.546 1.00 52.97 220 LYS A O 1
ATOM 1837 N N . ALA A 1 221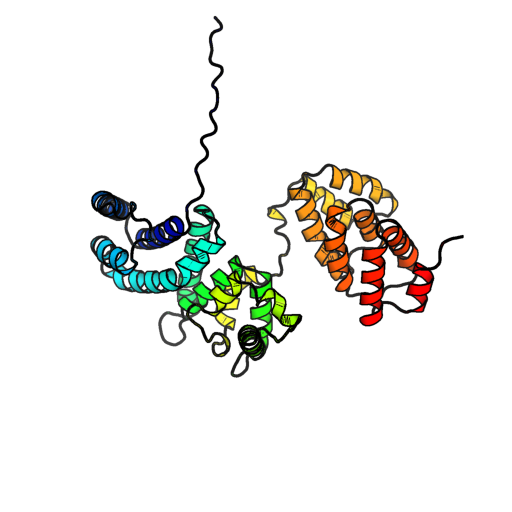 ? 0.722 -0.228 -11.790 1.00 45.12 221 ALA A N 1
ATOM 1838 C CA . ALA A 1 221 ? -0.139 0.889 -12.141 1.00 45.12 221 ALA A CA 1
ATOM 1839 C C . ALA A 1 221 ? -0.331 0.972 -13.661 1.00 45.12 221 ALA A C 1
ATOM 1841 O O . ALA A 1 221 ? 0.479 1.560 -14.375 1.00 45.12 221 ALA A O 1
ATOM 1842 N N . ASP A 1 222 ? -1.407 0.356 -14.161 1.00 43.06 222 ASP A N 1
ATOM 1843 C CA . ASP A 1 222 ? -2.031 0.878 -15.354 1.00 43.06 222 ASP A CA 1
ATOM 1844 C C . ASP A 1 222 ? -2.473 2.241 -14.857 1.00 43.06 222 ASP A C 1
ATOM 1846 O O . ASP A 1 222 ? -3.335 2.324 -13.976 1.00 43.06 222 ASP A O 1
ATOM 1850 N N . VAL A 1 223 ? -1.755 3.281 -15.283 1.00 51.69 223 VAL A N 1
ATOM 1851 C CA . VAL A 1 223 ? -2.081 4.665 -14.953 1.00 51.69 223 VAL A CA 1
ATOM 1852 C C . VAL A 1 223 ? -3.587 4.791 -15.048 1.00 51.69 223 VAL A C 1
ATOM 1854 O O . VAL A 1 223 ? -4.149 4.450 -16.087 1.00 51.69 223 VAL A O 1
ATOM 1857 N N . ASP A 1 224 ? -4.239 5.201 -13.960 1.00 49.41 224 ASP A N 1
ATOM 1858 C CA . ASP A 1 224 ? -5.690 5.298 -13.933 1.00 49.41 224 ASP A CA 1
ATOM 1859 C C . ASP A 1 224 ? -6.115 6.356 -14.958 1.00 49.41 224 ASP A C 1
ATOM 1861 O O . ASP A 1 224 ? -6.137 7.558 -14.678 1.00 49.41 224 ASP A O 1
ATOM 1865 N N . ILE A 1 225 ? -6.410 5.890 -16.176 1.00 48.94 225 ILE A N 1
ATOM 1866 C CA . ILE A 1 225 ? -6.727 6.705 -17.349 1.00 48.94 225 ILE A CA 1
ATOM 1867 C C . ILE A 1 225 ? -7.938 7.590 -17.030 1.00 48.94 225 ILE A C 1
ATOM 1869 O O . ILE A 1 225 ? -8.077 8.678 -17.586 1.00 48.94 225 ILE A O 1
ATOM 1873 N N . SER A 1 226 ? -8.798 7.185 -16.085 1.00 47.94 226 SER A N 1
ATOM 1874 C CA . SER A 1 226 ? -9.943 7.983 -15.643 1.00 47.94 226 SER A CA 1
ATOM 1875 C C . SER A 1 226 ? -9.537 9.300 -14.964 1.00 47.94 226 SER A C 1
ATOM 1877 O O . SER A 1 226 ? -10.279 10.274 -15.060 1.00 47.94 226 SER A O 1
ATOM 1879 N N . THR A 1 227 ? -8.332 9.371 -14.384 1.00 54.59 227 THR A N 1
ATOM 1880 C CA . THR A 1 227 ? -7.777 10.559 -13.708 1.00 54.59 227 THR A CA 1
ATOM 1881 C C . THR A 1 227 ? -6.984 11.495 -14.627 1.00 54.59 227 THR A C 1
ATOM 1883 O O . THR A 1 227 ? -6.490 12.531 -14.168 1.00 54.59 227 THR A O 1
ATOM 1886 N N . LEU A 1 228 ? -6.831 11.143 -15.909 1.00 64.75 228 LEU A N 1
ATOM 1887 C CA . LEU A 1 228 ? -6.225 12.008 -16.922 1.00 64.75 228 LEU A CA 1
ATOM 1888 C C . LEU A 1 228 ? -7.213 13.095 -17.354 1.00 64.75 228 LEU A C 1
ATOM 1890 O O . LEU A 1 228 ? -8.394 12.814 -17.593 1.00 64.75 228 LEU A O 1
ATOM 1894 N N . SER A 1 229 ? -6.716 14.322 -17.516 1.00 73.12 229 SER A N 1
ATOM 1895 C CA . SER A 1 229 ? -7.484 15.396 -18.145 1.00 73.12 229 SER A CA 1
ATOM 1896 C C . SER A 1 229 ? -7.821 15.050 -19.601 1.00 73.12 229 SER A C 1
ATOM 1898 O O . SER A 1 229 ? -7.171 14.212 -20.231 1.00 73.12 229 SER A O 1
ATOM 1900 N N . ALA A 1 230 ? -8.846 15.699 -20.161 1.00 71.69 230 ALA A N 1
ATOM 1901 C CA . ALA A 1 230 ? -9.208 15.513 -21.567 1.00 71.69 230 ALA A CA 1
ATOM 1902 C C . ALA A 1 230 ? -8.031 15.838 -22.508 1.00 71.69 230 ALA A C 1
ATOM 1904 O O . ALA A 1 230 ? -7.792 15.105 -23.462 1.00 71.69 230 ALA A O 1
ATOM 1905 N N . ALA A 1 231 ? -7.243 16.867 -22.179 1.00 74.62 231 ALA A N 1
ATOM 1906 C CA . ALA A 1 231 ? -6.048 17.243 -22.929 1.00 74.62 231 ALA A CA 1
ATOM 1907 C C . ALA A 1 231 ? -4.937 16.178 -22.842 1.00 74.62 231 ALA A C 1
ATOM 1909 O O . ALA A 1 231 ? -4.332 15.836 -23.854 1.00 74.62 231 ALA A O 1
ATOM 1910 N N . ALA A 1 232 ? -4.704 15.588 -21.663 1.00 72.56 232 ALA A N 1
ATOM 1911 C CA . ALA A 1 232 ? -3.730 14.506 -21.510 1.00 72.56 232 ALA A CA 1
ATOM 1912 C C . ALA A 1 232 ? -4.145 13.231 -22.271 1.00 72.56 232 ALA A C 1
ATOM 1914 O O . ALA A 1 232 ? -3.300 12.553 -22.856 1.00 72.56 232 ALA A O 1
ATOM 1915 N N . LYS A 1 233 ? -5.449 12.919 -22.311 1.00 71.25 233 LYS A N 1
ATOM 1916 C CA . LYS A 1 233 ? -5.993 11.809 -23.113 1.00 71.25 233 LYS A CA 1
ATOM 1917 C C . LYS A 1 233 ? -5.819 12.049 -24.613 1.00 71.25 233 LYS A C 1
ATOM 1919 O O . LYS A 1 233 ? -5.350 11.146 -25.300 1.00 71.25 233 LYS A O 1
ATOM 1924 N N . ASP A 1 234 ? -6.130 13.258 -25.089 1.00 77.50 234 ASP A N 1
ATOM 1925 C CA . ASP A 1 234 ? -5.934 13.666 -26.488 1.00 77.50 234 ASP A CA 1
ATOM 1926 C C . ASP A 1 234 ? -4.471 13.493 -26.915 1.00 77.50 234 ASP A C 1
ATOM 1928 O O . ASP A 1 234 ? -4.176 12.900 -27.951 1.00 77.50 234 ASP A O 1
ATOM 1932 N N . VAL A 1 235 ? -3.534 13.941 -26.078 1.00 84.81 235 VAL A N 1
ATOM 1933 C CA . VAL A 1 235 ? -2.096 13.783 -26.319 1.00 84.81 235 VAL A CA 1
ATOM 1934 C C . VAL A 1 235 ? -1.696 12.310 -26.424 1.00 84.81 235 VAL A C 1
ATOM 1936 O O . VAL A 1 235 ? -0.974 11.938 -27.348 1.00 84.81 235 VAL A O 1
ATOM 1939 N N . LEU A 1 236 ? -2.172 11.453 -25.520 1.00 77.94 236 LEU A N 1
ATOM 1940 C CA . LEU A 1 236 ? -1.852 10.022 -25.541 1.00 77.94 236 LEU A CA 1
ATOM 1941 C C . LEU A 1 236 ? -2.427 9.303 -26.767 1.00 77.94 236 LEU A C 1
ATOM 1943 O O . LEU A 1 236 ? -1.770 8.412 -27.308 1.00 77.94 236 LEU A O 1
ATOM 1947 N N . GLU A 1 237 ? -3.616 9.695 -27.231 1.00 77.56 237 GLU A N 1
ATOM 1948 C CA . GLU A 1 237 ? -4.191 9.180 -28.478 1.00 77.56 237 GLU A CA 1
ATOM 1949 C C . GLU A 1 237 ? -3.345 9.590 -29.691 1.00 77.56 237 GLU A C 1
ATOM 1951 O O . GLU A 1 237 ? -3.024 8.748 -30.536 1.00 77.56 237 GLU A O 1
ATOM 1956 N N . HIS A 1 238 ? -2.903 10.851 -29.740 1.00 80.44 238 HIS A N 1
ATOM 1957 C CA . HIS A 1 238 ? -2.016 11.336 -30.795 1.00 80.44 238 HIS A CA 1
ATOM 1958 C C . HIS A 1 238 ? -0.643 10.654 -30.770 1.00 80.44 238 HIS A C 1
ATOM 1960 O O . HIS A 1 238 ? -0.128 10.327 -31.835 1.00 80.44 238 HIS A O 1
ATOM 1966 N N . ILE A 1 239 ? -0.072 10.373 -29.590 1.00 81.44 239 ILE A N 1
ATOM 1967 C CA . ILE A 1 239 ? 1.164 9.581 -29.463 1.00 81.44 239 ILE A CA 1
ATOM 1968 C C . ILE A 1 239 ? 0.952 8.167 -30.022 1.00 81.44 239 ILE A C 1
ATOM 1970 O O . ILE A 1 239 ? 1.796 7.670 -30.764 1.00 81.44 239 ILE A O 1
ATOM 1974 N N . GLY A 1 240 ? -0.182 7.528 -29.714 1.00 75.62 240 GLY A N 1
ATOM 1975 C CA . GLY A 1 240 ? -0.497 6.176 -30.188 1.00 75.62 240 GLY A CA 1
ATOM 1976 C C . GLY A 1 240 ? -0.688 6.061 -31.705 1.00 75.62 240 GLY A C 1
ATOM 1977 O O . GLY A 1 240 ? -0.460 4.992 -32.265 1.00 75.62 240 GLY A O 1
ATOM 1978 N N . ARG A 1 241 ? -1.079 7.152 -32.376 1.00 77.81 241 ARG A N 1
ATOM 1979 C CA . ARG A 1 241 ? -1.257 7.231 -33.840 1.00 77.81 241 ARG A CA 1
ATOM 1980 C C . ARG A 1 241 ? -0.162 8.038 -34.545 1.00 77.81 241 ARG A C 1
ATOM 1982 O O . ARG A 1 241 ? -0.310 8.371 -35.721 1.00 77.81 241 ARG A O 1
ATOM 1989 N N . ALA A 1 242 ? 0.901 8.410 -33.837 1.00 80.00 242 ALA A N 1
ATOM 1990 C CA . ALA A 1 242 ? 1.852 9.396 -34.326 1.00 80.00 242 ALA A CA 1
ATOM 1991 C C . ALA A 1 242 ? 2.541 8.928 -35.612 1.00 80.00 242 ALA A C 1
ATOM 1993 O O . ALA A 1 242 ? 3.171 7.877 -35.631 1.00 80.00 242 ALA A O 1
ATOM 1994 N N . ALA A 1 243 ? 2.519 9.748 -36.662 1.00 81.25 243 ALA A N 1
ATOM 1995 C CA . ALA A 1 243 ? 3.436 9.629 -37.795 1.00 81.25 243 ALA A CA 1
ATOM 1996 C C . ALA A 1 243 ? 4.663 10.530 -37.566 1.00 81.25 243 ALA A C 1
ATOM 1998 O O . ALA A 1 243 ? 4.565 11.537 -36.863 1.00 81.25 243 ALA A O 1
ATOM 1999 N N . ARG A 1 244 ? 5.813 10.223 -38.191 1.00 78.88 244 ARG A N 1
ATOM 2000 C CA . ARG A 1 244 ? 7.066 10.993 -38.004 1.00 78.88 244 ARG A CA 1
ATOM 2001 C C . ARG A 1 244 ? 6.883 12.511 -38.169 1.00 78.88 244 ARG A C 1
ATOM 2003 O O . ARG A 1 244 ? 7.433 13.269 -37.378 1.00 78.88 244 ARG A O 1
ATOM 2010 N N . GLY A 1 245 ? 6.082 12.943 -39.147 1.00 79.94 245 GLY A N 1
ATOM 2011 C CA . GLY A 1 245 ? 5.820 14.362 -39.423 1.00 79.94 245 GLY A CA 1
ATOM 2012 C C . GLY A 1 245 ? 4.924 15.080 -38.405 1.00 79.94 245 GLY A C 1
ATOM 2013 O O . GLY A 1 245 ? 4.924 16.304 -38.369 1.00 79.94 245 GLY A O 1
ATOM 2014 N N . LEU A 1 246 ? 4.189 14.350 -37.559 1.00 85.38 246 LEU A N 1
ATOM 2015 C CA . LEU A 1 246 ? 3.261 14.927 -36.574 1.00 85.38 246 LEU A CA 1
ATOM 2016 C C . LEU A 1 246 ? 3.898 15.133 -35.193 1.00 85.38 246 LEU A C 1
ATOM 2018 O O . LEU A 1 246 ? 3.307 15.782 -34.333 1.00 85.38 246 LEU A O 1
ATOM 2022 N N . MET A 1 247 ? 5.112 14.619 -34.972 1.00 89.62 247 MET A N 1
ATOM 2023 C CA . MET A 1 247 ? 5.784 14.727 -33.675 1.00 89.62 247 MET A CA 1
ATOM 2024 C C . MET A 1 247 ? 6.002 16.165 -33.183 1.00 89.62 247 MET A C 1
ATOM 2026 O O . MET A 1 247 ? 5.792 16.372 -31.991 1.00 89.62 247 MET A O 1
ATOM 2030 N N . PRO A 1 248 ? 6.372 17.158 -34.021 1.00 90.69 248 PRO A N 1
ATOM 2031 C CA . PRO A 1 248 ? 6.518 18.539 -33.553 1.00 90.69 248 PRO A CA 1
ATOM 2032 C C . PRO A 1 248 ? 5.234 19.087 -32.912 1.00 90.69 248 PRO A C 1
ATOM 2034 O O . PRO A 1 248 ? 5.276 19.624 -31.811 1.00 90.69 248 PRO A O 1
ATOM 2037 N N . GLN A 1 249 ? 4.077 18.836 -33.533 1.00 89.31 249 GLN A N 1
ATOM 2038 C CA . GLN A 1 249 ? 2.775 19.267 -33.007 1.00 89.31 249 GLN A CA 1
ATOM 2039 C C . GLN A 1 249 ? 2.413 18.540 -31.703 1.00 89.31 249 GLN A C 1
ATOM 2041 O O . GLN A 1 249 ? 1.849 19.129 -30.784 1.00 89.31 249 GLN A O 1
ATOM 2046 N N . ILE A 1 250 ? 2.747 17.250 -31.594 1.00 88.00 250 ILE A N 1
ATOM 2047 C CA . ILE A 1 250 ? 2.517 16.466 -30.371 1.00 88.00 250 ILE A CA 1
ATOM 2048 C C . ILE A 1 250 ? 3.388 16.989 -29.221 1.00 88.00 250 ILE A C 1
ATOM 2050 O O . ILE A 1 250 ? 2.909 17.092 -28.093 1.00 88.00 250 ILE A O 1
ATOM 2054 N N . VAL A 1 251 ? 4.643 17.352 -29.499 1.00 92.00 251 VAL A N 1
ATOM 2055 C CA . VAL A 1 251 ? 5.553 17.952 -28.512 1.00 92.00 251 VAL A CA 1
ATOM 2056 C C . VAL A 1 251 ? 5.003 19.288 -28.011 1.00 92.00 251 VAL A C 1
ATOM 2058 O O . VAL A 1 251 ? 4.945 19.488 -26.801 1.00 92.00 251 VAL A O 1
ATOM 2061 N N . GLU A 1 252 ? 4.526 20.161 -28.901 1.00 91.00 252 GLU A N 1
ATOM 2062 C CA . GLU A 1 252 ? 3.884 21.423 -28.503 1.00 91.00 252 GLU A CA 1
ATOM 2063 C C . GLU A 1 252 ? 2.661 21.186 -27.609 1.00 91.00 252 GLU A C 1
ATOM 2065 O O . GLU A 1 252 ? 2.521 21.823 -26.563 1.00 91.00 252 GLU A O 1
ATOM 2070 N N . LYS A 1 253 ? 1.808 20.214 -27.961 1.00 89.06 253 LYS A N 1
ATOM 2071 C CA . LYS A 1 253 ? 0.650 19.850 -27.135 1.00 89.06 253 LYS A CA 1
ATOM 2072 C C . LYS A 1 253 ? 1.051 19.347 -25.747 1.00 89.06 253 LYS A C 1
ATOM 2074 O O . LYS A 1 253 ? 0.399 19.717 -24.776 1.00 89.06 253 LYS A O 1
ATOM 2079 N N . ILE A 1 254 ? 2.103 18.529 -25.631 1.00 87.19 254 ILE A N 1
ATOM 2080 C CA . ILE A 1 254 ? 2.613 18.062 -24.328 1.00 87.19 254 ILE A CA 1
ATOM 208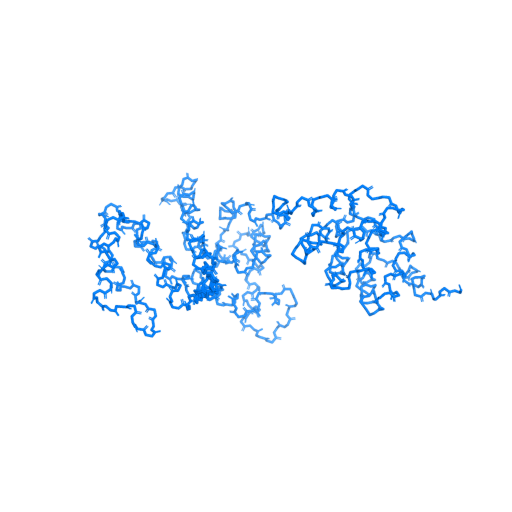1 C C . ILE A 1 254 ? 3.156 19.246 -23.519 1.00 87.19 254 ILE A C 1
ATOM 2083 O O . ILE A 1 254 ? 2.843 19.361 -22.336 1.00 87.19 254 ILE A O 1
ATOM 2087 N N . ALA A 1 255 ? 3.925 20.141 -24.144 1.00 86.88 255 ALA A N 1
ATOM 2088 C CA . ALA A 1 255 ? 4.495 21.314 -23.482 1.00 86.88 255 ALA A CA 1
ATOM 2089 C C . ALA A 1 255 ? 3.419 22.282 -22.958 1.00 86.88 255 ALA A C 1
ATOM 2091 O O . ALA A 1 255 ? 3.614 22.906 -21.918 1.00 86.88 255 ALA A O 1
ATOM 2092 N N . ALA A 1 256 ? 2.267 22.358 -23.631 1.00 89.62 256 ALA A N 1
ATOM 2093 C CA . ALA A 1 256 ? 1.120 23.159 -23.207 1.00 89.62 256 ALA A CA 1
ATOM 2094 C C . ALA A 1 256 ? 0.332 22.564 -22.017 1.00 89.62 256 ALA A C 1
ATOM 2096 O O . ALA A 1 256 ? -0.517 23.249 -21.444 1.00 89.62 256 ALA A O 1
ATOM 2097 N N . LEU A 1 257 ? 0.579 21.305 -21.629 1.00 81.38 257 LEU A N 1
ATOM 2098 C CA . LEU A 1 257 ? -0.048 20.701 -20.448 1.00 81.38 257 LEU A CA 1
ATOM 2099 C C . LEU A 1 257 ? 0.550 21.261 -19.150 1.00 81.38 257 LEU A C 1
ATOM 2101 O O . LEU A 1 257 ? 1.724 21.623 -19.088 1.00 81.38 257 LEU A O 1
ATOM 2105 N N . ASN A 1 258 ? -0.236 21.248 -18.071 1.00 78.75 258 ASN A N 1
ATOM 2106 C CA . ASN A 1 258 ? 0.289 21.513 -16.730 1.00 78.75 258 ASN A CA 1
ATOM 2107 C C . ASN A 1 258 ? 1.247 20.388 -16.274 1.00 78.75 258 ASN A C 1
ATOM 2109 O O . ASN A 1 258 ? 1.180 19.260 -16.764 1.00 78.75 258 ASN A O 1
ATOM 2113 N N . ALA A 1 259 ? 2.108 20.672 -15.292 1.00 74.25 259 ALA A N 1
ATOM 2114 C CA . ALA A 1 259 ? 3.134 19.733 -14.825 1.00 74.25 259 ALA A CA 1
ATOM 2115 C C . ALA A 1 259 ? 2.575 18.382 -14.327 1.00 74.25 259 ALA A C 1
ATOM 2117 O O . ALA A 1 259 ? 3.207 17.342 -14.513 1.00 74.25 259 ALA A O 1
ATOM 2118 N N . VAL A 1 260 ? 1.379 18.381 -13.727 1.00 72.06 260 VAL A N 1
ATOM 2119 C CA . VAL A 1 260 ? 0.725 17.156 -13.238 1.00 72.06 260 VAL A CA 1
ATOM 2120 C C . VAL A 1 260 ? 0.309 16.267 -14.409 1.00 72.06 260 VAL A C 1
ATOM 2122 O O . VAL A 1 260 ? 0.577 15.067 -14.402 1.00 72.06 260 VAL A O 1
ATOM 2125 N N . ASP A 1 261 ? -0.316 16.848 -15.428 1.00 74.81 261 ASP A N 1
ATOM 2126 C CA . ASP A 1 261 ? -0.758 16.127 -16.618 1.00 74.81 261 ASP A CA 1
ATOM 2127 C C . ASP A 1 261 ? 0.423 15.665 -17.475 1.00 74.81 261 ASP A C 1
ATOM 2129 O O . ASP A 1 261 ? 0.400 14.536 -17.964 1.00 74.81 261 ASP A O 1
ATOM 2133 N N . GLN A 1 262 ? 1.490 16.466 -17.586 1.00 78.38 262 GLN A N 1
ATOM 2134 C CA . GLN A 1 262 ? 2.735 16.023 -18.218 1.00 78.38 262 GLN A CA 1
ATOM 2135 C C . GLN A 1 262 ? 3.296 14.777 -17.517 1.00 78.38 262 GLN A C 1
ATOM 2137 O O . GLN A 1 262 ? 3.552 13.775 -18.185 1.00 78.38 262 GLN A O 1
ATOM 2142 N N . SER A 1 263 ? 3.413 14.780 -16.180 1.00 77.81 263 SER A N 1
ATOM 2143 C CA . SER A 1 263 ? 3.932 13.612 -15.448 1.00 77.81 263 SER A CA 1
ATOM 2144 C C . SER A 1 263 ? 3.101 12.361 -15.701 1.00 77.81 263 SER A C 1
ATOM 2146 O O . SER A 1 263 ? 3.665 11.301 -15.973 1.00 77.81 263 SER A O 1
ATOM 2148 N N . LYS A 1 264 ? 1.770 12.490 -15.697 1.00 76.50 264 LYS A N 1
ATOM 2149 C CA . LYS A 1 264 ? 0.870 11.369 -15.980 1.00 76.50 264 LYS A CA 1
ATOM 2150 C C . LYS A 1 264 ? 1.018 10.840 -17.408 1.00 76.50 264 LYS A C 1
ATOM 2152 O O . LYS A 1 264 ? 0.990 9.629 -17.605 1.00 76.50 264 LYS A O 1
ATOM 2157 N N . VAL A 1 265 ? 1.205 11.707 -18.409 1.00 83.31 265 VAL A N 1
ATOM 2158 C CA . VAL A 1 265 ? 1.477 11.274 -19.794 1.00 83.31 265 VAL A CA 1
ATOM 2159 C C . VAL A 1 265 ? 2.746 10.418 -19.840 1.00 83.31 265 VAL A C 1
ATOM 2161 O O . VAL A 1 265 ? 2.727 9.324 -20.407 1.00 83.31 265 VAL A O 1
ATOM 2164 N N . PHE A 1 266 ? 3.826 10.854 -19.187 1.00 84.19 266 PHE A N 1
ATOM 2165 C CA . PHE A 1 266 ? 5.066 10.077 -19.125 1.00 84.19 266 PHE A CA 1
ATOM 2166 C C . PHE A 1 266 ? 4.911 8.772 -18.337 1.00 84.19 266 PHE A C 1
ATOM 2168 O O . PHE A 1 266 ? 5.473 7.758 -18.746 1.00 84.19 266 PHE A O 1
ATOM 2175 N N . GLU A 1 267 ? 4.110 8.746 -17.272 1.00 79.31 267 GLU A N 1
ATOM 2176 C CA . GLU A 1 267 ? 3.773 7.516 -16.540 1.00 79.31 267 GLU A CA 1
ATOM 2177 C C . GLU A 1 267 ? 3.033 6.494 -17.418 1.00 79.31 267 GLU A C 1
ATOM 2179 O O . GLU A 1 267 ? 3.258 5.297 -17.265 1.00 79.31 267 GLU A O 1
ATOM 2184 N N . VAL A 1 268 ? 2.207 6.933 -18.380 1.00 79.56 268 VAL A N 1
ATOM 2185 C CA . VAL A 1 268 ? 1.513 6.030 -19.325 1.00 79.56 268 VAL A CA 1
ATOM 2186 C C . VAL A 1 268 ? 2.460 5.517 -20.408 1.00 79.56 268 VAL A C 1
ATOM 2188 O O . VAL A 1 268 ? 2.383 4.357 -20.820 1.00 79.56 268 VAL A O 1
ATOM 2191 N N . VAL A 1 269 ? 3.332 6.387 -20.920 1.00 85.38 269 VAL A N 1
ATOM 2192 C CA . VAL A 1 269 ? 4.188 6.082 -22.076 1.00 85.38 269 VAL A CA 1
ATOM 2193 C C . VAL A 1 269 ? 5.388 5.217 -21.674 1.00 85.38 269 VAL A C 1
ATOM 2195 O O . VAL A 1 269 ? 5.755 4.303 -22.408 1.00 85.38 269 VAL A O 1
ATOM 2198 N N . THR A 1 270 ? 5.966 5.439 -20.493 1.00 85.38 270 THR A N 1
ATOM 2199 C CA . THR A 1 270 ? 7.174 4.748 -19.995 1.00 85.38 270 THR A CA 1
ATOM 2200 C C . THR A 1 270 ? 7.024 3.210 -19.961 1.00 85.38 270 THR A C 1
ATOM 2202 O O . THR A 1 270 ? 7.886 2.515 -20.507 1.00 85.38 270 THR A O 1
ATOM 2205 N N . PRO A 1 271 ? 5.920 2.621 -19.451 1.00 81.56 271 PRO A N 1
ATOM 2206 C CA . PRO A 1 271 ? 5.685 1.177 -19.536 1.00 81.56 271 PRO A CA 1
ATOM 2207 C C . PRO A 1 271 ? 5.600 0.646 -20.973 1.00 81.56 271 PRO A C 1
ATOM 2209 O O . PRO A 1 271 ? 6.078 -0.455 -21.249 1.00 81.56 271 PRO A O 1
ATOM 2212 N N . LYS A 1 272 ? 5.021 1.421 -21.901 1.00 83.75 272 LYS A N 1
ATOM 2213 C CA . LYS A 1 272 ? 4.925 1.048 -23.322 1.00 83.75 272 LYS A CA 1
ATOM 2214 C C . LYS A 1 272 ? 6.285 1.097 -24.017 1.00 83.75 272 LYS A C 1
ATOM 2216 O O . LYS A 1 272 ? 6.582 0.224 -24.830 1.00 83.75 272 LYS A O 1
ATOM 2221 N N . ILE A 1 273 ? 7.137 2.061 -23.650 1.00 89.88 273 ILE A N 1
ATOM 2222 C CA . ILE A 1 273 ? 8.543 2.104 -24.081 1.00 89.88 273 ILE A CA 1
ATOM 2223 C C . ILE A 1 273 ? 9.242 0.817 -23.648 1.00 89.88 273 ILE A C 1
ATOM 2225 O O . ILE A 1 273 ? 9.799 0.124 -24.492 1.00 89.88 273 ILE A O 1
ATOM 2229 N N . LYS A 1 274 ? 9.139 0.435 -22.369 1.00 86.56 274 LYS A N 1
ATOM 2230 C CA . LYS A 1 274 ? 9.751 -0.792 -21.834 1.00 86.56 274 LYS A CA 1
ATOM 2231 C C . LYS A 1 274 ? 9.320 -2.060 -22.597 1.00 86.56 274 LYS A C 1
ATOM 2233 O O . LYS A 1 274 ? 10.134 -2.933 -22.898 1.00 86.56 274 LYS A O 1
ATOM 2238 N N . LYS A 1 275 ? 8.043 -2.149 -22.983 1.00 84.12 275 LYS A N 1
ATOM 2239 C CA . LYS A 1 275 ? 7.485 -3.252 -23.798 1.00 84.12 275 LYS A CA 1
ATOM 2240 C C . LYS A 1 275 ? 7.859 -3.197 -25.292 1.00 84.12 275 LYS A C 1
ATOM 2242 O O . LYS A 1 275 ? 7.506 -4.091 -26.057 1.00 84.12 275 LYS A O 1
ATOM 2247 N N . GLY A 1 276 ? 8.551 -2.147 -25.733 1.00 84.06 276 GLY A N 1
ATOM 2248 C CA . GLY A 1 276 ? 8.880 -1.934 -27.140 1.00 84.06 276 GLY A CA 1
ATOM 2249 C C . GLY A 1 276 ? 7.668 -1.627 -28.019 1.00 84.06 276 GLY A C 1
ATOM 2250 O O . GLY A 1 276 ? 7.713 -1.870 -29.222 1.00 84.06 276 GLY A O 1
ATOM 2251 N N . GLU A 1 277 ? 6.577 -1.129 -27.439 1.00 86.19 277 GLU A N 1
ATOM 2252 C CA . GLU A 1 277 ? 5.346 -0.748 -28.151 1.00 86.19 277 GLU A CA 1
ATOM 2253 C C . GLU A 1 277 ? 5.427 0.669 -28.744 1.00 86.19 277 GLU A C 1
ATOM 2255 O O . GLU A 1 277 ? 4.551 1.069 -29.504 1.00 86.19 277 GLU A O 1
ATOM 2260 N N . ILE A 1 278 ? 6.467 1.432 -28.392 1.00 88.88 278 ILE A N 1
ATOM 2261 C CA . ILE A 1 278 ? 6.699 2.800 -28.862 1.00 88.88 278 ILE A CA 1
ATOM 2262 C C . ILE A 1 278 ? 7.922 2.828 -29.778 1.00 88.88 278 ILE A C 1
ATOM 2264 O O . ILE A 1 278 ? 8.991 2.325 -29.429 1.00 88.88 278 ILE A O 1
ATOM 2268 N N . GLU A 1 279 ? 7.761 3.457 -30.939 1.00 89.56 279 GLU A N 1
ATOM 2269 C CA . GLU A 1 279 ? 8.813 3.615 -31.940 1.00 89.56 279 GLU A CA 1
ATOM 2270 C C . GLU A 1 279 ? 9.904 4.605 -31.501 1.00 89.56 279 GLU A C 1
ATOM 2272 O O . GLU A 1 279 ? 9.637 5.636 -30.876 1.00 89.56 279 GLU A O 1
ATOM 2277 N N . PHE A 1 280 ? 11.152 4.347 -31.902 1.00 91.19 280 PHE A N 1
ATOM 2278 C CA . PHE A 1 280 ? 12.313 5.136 -31.462 1.00 91.19 280 PHE A CA 1
ATOM 2279 C C . PHE A 1 280 ? 12.273 6.612 -31.877 1.00 91.19 280 PHE A C 1
ATOM 2281 O O . PHE A 1 280 ? 12.828 7.451 -31.171 1.00 91.19 280 PHE A O 1
ATOM 2288 N N . TYR A 1 281 ? 11.596 6.972 -32.974 1.00 90.94 281 TYR A N 1
ATOM 2289 C CA . TYR A 1 281 ? 11.455 8.387 -33.345 1.00 90.94 281 TYR A CA 1
ATOM 2290 C C . TYR A 1 281 ? 10.584 9.165 -32.348 1.00 90.94 281 TYR A C 1
ATOM 2292 O O . TYR A 1 281 ? 10.849 10.347 -32.121 1.00 90.94 281 TYR A O 1
ATOM 2300 N N . ILE A 1 282 ? 9.588 8.507 -31.736 1.00 91.12 282 ILE A N 1
ATOM 2301 C CA . ILE A 1 282 ? 8.739 9.078 -30.683 1.00 91.12 282 ILE A CA 1
ATOM 2302 C C . ILE A 1 282 ? 9.569 9.226 -29.409 1.00 91.12 282 ILE A C 1
ATOM 2304 O O . ILE A 1 282 ? 9.617 10.311 -28.837 1.00 91.12 282 ILE A O 1
ATOM 2308 N N . ILE A 1 283 ? 10.280 8.161 -29.015 1.00 93.75 283 ILE A N 1
ATOM 2309 C CA . ILE A 1 283 ? 11.160 8.146 -27.834 1.00 93.75 283 ILE A CA 1
ATOM 2310 C C . ILE A 1 283 ? 12.189 9.278 -27.919 1.00 93.75 283 ILE A C 1
ATOM 2312 O O . ILE A 1 283 ? 12.304 10.069 -26.985 1.00 93.75 283 ILE A O 1
ATOM 2316 N N . ARG A 1 284 ? 12.865 9.417 -29.066 1.00 94.38 284 ARG A N 1
ATOM 2317 C CA . ARG A 1 284 ? 13.801 10.513 -29.346 1.00 94.38 284 ARG A CA 1
ATOM 2318 C C . ARG A 1 284 ? 13.141 11.875 -29.184 1.00 94.38 284 ARG A C 1
ATOM 2320 O O . ARG A 1 284 ? 13.663 12.717 -28.464 1.00 94.38 284 ARG A O 1
ATOM 2327 N N . SER A 1 285 ? 12.001 12.099 -29.838 1.00 92.12 285 SER A N 1
ATOM 2328 C CA . SER A 1 285 ? 11.291 13.379 -29.756 1.00 92.12 285 SER A CA 1
ATOM 2329 C C . SER A 1 285 ? 10.918 13.744 -28.319 1.00 92.12 285 SER A C 1
ATOM 2331 O O . SER A 1 285 ? 11.064 14.903 -27.941 1.00 92.12 285 SER A O 1
ATOM 2333 N N . LEU A 1 286 ? 10.487 12.776 -27.508 1.00 91.81 286 LEU A N 1
ATOM 2334 C CA . LEU A 1 286 ? 10.190 13.006 -26.096 1.00 91.81 286 LEU A CA 1
ATOM 2335 C C . LEU A 1 286 ? 11.462 13.305 -25.285 1.00 91.81 286 LEU A C 1
ATOM 2337 O O . LEU A 1 286 ? 11.491 14.254 -24.512 1.00 91.81 286 LEU A O 1
ATOM 2341 N N . PHE A 1 287 ? 12.532 12.540 -25.492 1.00 94.31 287 PHE A N 1
ATOM 2342 C CA . PHE A 1 287 ? 13.785 12.690 -24.750 1.00 94.31 287 PHE A CA 1
ATOM 2343 C C . PHE A 1 287 ? 14.490 14.030 -25.011 1.00 94.31 287 PHE A C 1
ATOM 2345 O O . PHE A 1 287 ? 14.987 14.674 -24.084 1.00 94.31 287 PHE A O 1
ATOM 2352 N N . VAL A 1 288 ? 14.527 14.458 -26.276 1.00 93.19 288 VAL A N 1
ATOM 2353 C CA . VAL A 1 288 ? 15.199 15.698 -26.688 1.00 93.19 288 VAL A CA 1
ATOM 2354 C C . VAL A 1 288 ? 14.473 16.924 -26.129 1.00 93.19 288 VAL A C 1
ATOM 2356 O O . VAL A 1 288 ? 15.127 17.828 -25.618 1.00 93.19 288 VAL A O 1
ATOM 2359 N N . ASN A 1 289 ? 13.135 16.936 -26.175 1.00 90.50 289 ASN A N 1
ATOM 2360 C CA . ASN A 1 289 ? 12.339 18.118 -25.829 1.00 90.50 289 ASN A CA 1
ATOM 2361 C C . ASN A 1 289 ? 11.962 18.218 -24.340 1.00 90.50 289 ASN A C 1
ATOM 2363 O O . ASN A 1 289 ? 11.597 19.300 -23.889 1.00 90.50 289 ASN A O 1
ATOM 2367 N N . PHE A 1 290 ? 12.041 17.128 -23.567 1.00 87.69 290 PHE A N 1
ATOM 2368 C CA . PHE A 1 290 ? 11.576 17.098 -22.175 1.00 87.69 290 PHE A CA 1
ATOM 2369 C C . PHE A 1 290 ? 12.672 16.640 -21.203 1.00 87.69 290 PHE A C 1
ATOM 2371 O O . PHE A 1 290 ? 12.673 15.505 -20.723 1.00 87.69 290 PHE A O 1
ATOM 2378 N N . GLU A 1 291 ? 13.593 17.552 -20.875 1.00 84.06 291 GLU A N 1
ATOM 2379 C CA . GLU A 1 291 ? 14.760 17.283 -20.018 1.00 84.06 291 GLU A CA 1
ATOM 2380 C C . GLU A 1 291 ? 14.394 16.669 -18.658 1.00 84.06 291 GLU A C 1
ATOM 2382 O O . GLU A 1 291 ? 14.970 15.654 -18.264 1.00 84.06 291 GLU A O 1
ATOM 2387 N N . ALA A 1 292 ? 13.367 17.212 -17.993 1.00 77.56 292 ALA A N 1
ATOM 2388 C CA . ALA A 1 292 ? 12.898 16.753 -16.682 1.00 77.56 292 ALA A CA 1
ATOM 2389 C C . ALA A 1 292 ? 12.436 15.280 -16.653 1.00 77.56 292 ALA A C 1
ATOM 2391 O O . ALA A 1 292 ? 12.301 14.693 -15.581 1.00 77.56 292 ALA A O 1
ATOM 2392 N N . TYR A 1 293 ? 12.188 14.674 -17.817 1.00 83.50 293 TYR A N 1
ATOM 2393 C CA . TYR A 1 293 ? 11.694 13.304 -17.944 1.00 83.50 293 TYR A CA 1
ATOM 2394 C C . TYR A 1 293 ? 12.725 12.339 -18.540 1.00 83.50 293 TYR A C 1
ATOM 2396 O O . TYR A 1 293 ? 12.431 11.150 -18.673 1.00 83.50 293 TYR A O 1
ATOM 2404 N N . ARG A 1 294 ? 13.947 12.805 -18.842 1.00 86.00 294 ARG A N 1
ATOM 2405 C CA . ARG A 1 294 ? 15.021 11.966 -19.403 1.00 86.00 294 ARG A CA 1
ATOM 2406 C C . ARG A 1 294 ? 15.345 10.763 -18.521 1.00 86.00 294 ARG A C 1
ATOM 2408 O O . ARG A 1 294 ? 15.465 9.667 -19.053 1.00 86.00 294 ARG A O 1
ATOM 2415 N N . ASP A 1 295 ? 15.394 10.935 -17.197 1.00 82.62 295 ASP A N 1
ATOM 2416 C CA . ASP A 1 295 ? 15.648 9.822 -16.263 1.00 82.62 295 ASP A CA 1
ATOM 2417 C C . ASP A 1 295 ? 14.555 8.758 -16.331 1.00 82.62 295 ASP A C 1
ATOM 2419 O O . ASP A 1 295 ? 14.845 7.570 -16.431 1.00 82.62 295 ASP A O 1
ATOM 2423 N N . LYS A 1 296 ? 13.280 9.172 -16.362 1.00 79.50 296 LYS A N 1
ATOM 2424 C CA . LYS A 1 296 ? 12.159 8.230 -16.490 1.00 79.50 296 LYS A CA 1
ATOM 2425 C C . LYS A 1 296 ? 12.237 7.449 -17.806 1.00 79.50 296 LYS A C 1
ATOM 2427 O O . LYS A 1 296 ? 11.992 6.244 -17.814 1.00 79.50 296 LYS A O 1
ATOM 2432 N N . ILE A 1 297 ? 12.601 8.118 -18.903 1.00 89.31 297 ILE A N 1
ATOM 2433 C CA . ILE A 1 297 ? 12.758 7.488 -20.221 1.00 89.31 297 ILE A CA 1
ATOM 2434 C C . ILE A 1 297 ? 13.944 6.511 -20.223 1.00 89.31 297 ILE A C 1
ATOM 2436 O O . ILE A 1 297 ? 13.775 5.380 -20.678 1.00 89.31 297 ILE A O 1
ATOM 2440 N N . CYS A 1 298 ? 15.107 6.904 -19.690 1.00 87.81 298 CYS A N 1
ATOM 2441 C CA . CYS A 1 298 ? 16.273 6.024 -19.565 1.00 87.81 298 CYS A CA 1
ATOM 2442 C C . CYS A 1 298 ? 15.952 4.784 -18.726 1.00 87.81 298 CYS A C 1
ATOM 2444 O O . CYS A 1 298 ? 16.157 3.675 -19.204 1.00 87.81 298 CYS A O 1
ATOM 2446 N N . ASN A 1 299 ? 15.325 4.946 -17.558 1.00 86.00 299 ASN A N 1
ATOM 2447 C CA . ASN A 1 299 ? 14.933 3.823 -16.698 1.00 86.00 299 ASN A CA 1
ATOM 2448 C C . ASN A 1 299 ? 13.956 2.855 -17.401 1.00 86.00 299 ASN A C 1
ATOM 2450 O O . ASN A 1 299 ? 13.997 1.641 -17.195 1.00 86.00 299 ASN A O 1
ATOM 2454 N N . ALA A 1 300 ? 13.058 3.365 -18.255 1.00 85.88 300 ALA A N 1
ATOM 2455 C CA . ALA A 1 300 ? 12.215 2.512 -19.100 1.00 85.88 300 ALA A CA 1
ATOM 2456 C C . ALA A 1 300 ? 13.030 1.726 -20.128 1.00 85.88 300 ALA A C 1
ATOM 2458 O O . ALA A 1 300 ? 12.763 0.544 -20.360 1.00 85.88 300 ALA A O 1
ATOM 2459 N N . LEU A 1 301 ? 13.980 2.408 -20.763 1.00 90.75 301 LEU A N 1
ATOM 2460 C CA . LEU A 1 301 ? 14.831 1.872 -21.812 1.00 90.75 301 LEU A CA 1
ATOM 2461 C C . LEU A 1 301 ? 15.821 0.833 -21.279 1.00 90.75 301 LEU A C 1
ATOM 2463 O O . LEU A 1 301 ? 16.050 -0.161 -21.958 1.00 90.75 301 LEU A O 1
ATOM 2467 N N . GLU A 1 302 ? 16.328 0.961 -20.056 1.00 88.44 302 GLU A N 1
ATOM 2468 C CA . GLU A 1 302 ? 17.152 -0.078 -19.418 1.00 88.44 302 GLU A CA 1
ATOM 2469 C C . GLU A 1 302 ? 16.440 -1.439 -19.385 1.00 88.44 302 GLU A C 1
ATOM 2471 O O . GLU A 1 302 ? 17.057 -2.480 -19.602 1.00 88.44 302 GLU A O 1
ATOM 2476 N N . GLY A 1 303 ? 15.118 -1.431 -19.182 1.00 82.44 303 GLY A N 1
ATOM 2477 C CA . GLY A 1 303 ? 14.271 -2.623 -19.197 1.00 82.44 303 GLY A CA 1
ATOM 2478 C C . GLY A 1 303 ? 13.637 -2.960 -20.551 1.00 82.44 303 GLY A C 1
ATOM 2479 O O . GLY A 1 303 ? 12.657 -3.710 -20.562 1.00 82.44 303 GLY A O 1
ATOM 2480 N N . TYR A 1 304 ? 14.111 -2.369 -21.653 1.00 88.81 304 TYR A N 1
ATOM 2481 C CA . TYR A 1 304 ? 13.545 -2.539 -22.992 1.00 88.81 304 TYR A CA 1
ATOM 2482 C C . TYR A 1 304 ? 13.541 -4.013 -23.421 1.00 88.81 304 TYR A C 1
ATOM 2484 O O . TYR A 1 304 ? 14.509 -4.737 -23.232 1.00 88.81 304 TYR A O 1
ATOM 2492 N N . SER A 1 305 ? 12.434 -4.479 -23.993 1.00 80.44 305 SER A N 1
ATOM 2493 C CA . SER A 1 305 ? 12.186 -5.917 -24.220 1.00 80.44 305 SER A CA 1
ATOM 2494 C C . SER A 1 305 ? 12.473 -6.411 -25.641 1.00 80.44 305 SER A C 1
ATOM 2496 O O . SER A 1 305 ? 12.389 -7.613 -25.895 1.00 80.44 305 SER A O 1
ATOM 2498 N N . LYS A 1 306 ? 12.811 -5.518 -26.580 1.00 85.88 306 LYS A N 1
ATOM 2499 C CA . LYS A 1 306 ? 13.113 -5.869 -27.978 1.00 85.88 306 LYS A CA 1
ATOM 2500 C C . LYS A 1 306 ? 14.592 -5.650 -28.288 1.00 85.88 306 LYS A C 1
ATOM 2502 O O . LYS A 1 306 ? 15.227 -4.783 -27.702 1.00 85.88 306 LYS A O 1
ATOM 2507 N N . LYS A 1 307 ? 15.139 -6.395 -29.253 1.00 85.19 307 LYS A N 1
ATOM 2508 C CA . LYS A 1 307 ? 16.493 -6.126 -29.760 1.00 85.19 307 LYS A CA 1
ATOM 2509 C C . LYS A 1 307 ? 16.547 -4.773 -30.460 1.00 85.19 307 LYS A C 1
ATOM 2511 O O . LYS A 1 307 ? 15.648 -4.435 -31.233 1.00 85.19 307 LYS A O 1
ATOM 2516 N N . ILE A 1 308 ? 17.619 -4.028 -30.218 1.00 86.38 308 ILE A N 1
ATOM 2517 C CA . ILE A 1 308 ? 17.857 -2.751 -30.887 1.00 86.38 308 ILE A CA 1
ATOM 2518 C C . ILE A 1 308 ? 18.457 -3.028 -32.264 1.00 86.38 308 ILE A C 1
ATOM 2520 O O . ILE A 1 308 ? 19.345 -3.864 -32.416 1.00 86.38 308 ILE A O 1
ATOM 2524 N N . THR A 1 309 ? 17.951 -2.337 -33.282 1.00 85.12 309 THR A N 1
ATOM 2525 C CA . THR A 1 309 ? 18.344 -2.551 -34.680 1.00 85.12 309 THR A CA 1
ATOM 2526 C C . THR A 1 309 ? 19.057 -1.325 -35.242 1.00 85.12 309 THR A C 1
ATOM 2528 O O . THR A 1 309 ? 19.007 -0.236 -34.676 1.00 85.12 309 THR A O 1
ATOM 2531 N N . LEU A 1 310 ? 19.693 -1.464 -36.407 1.00 82.31 310 LEU A N 1
ATOM 2532 C CA . LEU A 1 310 ? 20.349 -0.339 -37.089 1.00 82.31 310 LEU A CA 1
ATOM 2533 C C . LEU A 1 310 ? 19.384 0.821 -37.409 1.00 82.31 310 LEU A C 1
ATOM 2535 O O . LEU A 1 310 ? 19.808 1.971 -37.481 1.00 82.31 310 LEU A O 1
ATOM 2539 N N . GLY A 1 311 ? 18.081 0.547 -37.547 1.00 82.56 311 GLY A N 1
ATOM 2540 C CA . GLY A 1 311 ? 17.069 1.566 -37.841 1.00 82.56 311 GLY A CA 1
ATOM 2541 C C . GLY A 1 311 ? 16.853 2.595 -36.724 1.00 82.56 311 GLY A C 1
ATOM 2542 O O . GLY A 1 311 ? 16.382 3.696 -37.005 1.00 82.56 311 GLY A O 1
ATOM 2543 N N . SER A 1 312 ? 17.215 2.283 -35.474 1.00 86.56 312 SER A N 1
ATOM 2544 C CA . SER A 1 312 ? 17.095 3.209 -34.337 1.00 86.56 312 SER A CA 1
ATOM 2545 C C . SER A 1 312 ? 18.346 4.059 -34.099 1.00 86.56 312 SER A C 1
ATOM 2547 O O . SER A 1 312 ? 18.291 4.995 -33.304 1.00 86.56 312 SER A O 1
ATOM 2549 N N . VAL A 1 313 ? 19.456 3.784 -34.794 1.00 88.00 313 VAL A N 1
ATOM 2550 C CA . VAL A 1 313 ? 20.732 4.505 -34.626 1.00 88.00 313 VAL A CA 1
ATOM 2551 C C . VAL A 1 313 ? 20.588 6.024 -34.788 1.00 88.00 313 VAL A C 1
ATOM 2553 O O . VAL A 1 313 ? 21.070 6.733 -33.904 1.00 88.00 313 VAL A O 1
ATOM 2556 N N . PRO A 1 314 ? 19.904 6.562 -35.823 1.00 89.69 314 PRO A N 1
ATOM 2557 C CA . PRO A 1 314 ? 19.752 8.013 -35.962 1.00 89.69 314 PRO A CA 1
ATOM 2558 C C . PRO A 1 314 ? 19.050 8.643 -34.753 1.00 89.69 314 PRO A C 1
ATOM 2560 O O . PRO A 1 314 ? 19.498 9.654 -34.223 1.00 89.69 314 PRO A O 1
ATOM 2563 N N . ALA A 1 315 ? 18.001 7.985 -34.254 1.00 91.12 315 ALA A N 1
ATOM 2564 C CA . ALA A 1 315 ? 17.240 8.456 -33.107 1.00 91.12 315 ALA A CA 1
ATOM 2565 C C . ALA A 1 315 ? 18.075 8.457 -31.817 1.00 91.12 315 ALA A C 1
ATOM 2567 O O . ALA A 1 315 ? 18.035 9.423 -31.059 1.00 91.12 315 ALA A O 1
ATOM 2568 N N . ILE A 1 316 ? 18.869 7.408 -31.588 1.00 91.94 316 ILE A N 1
ATOM 2569 C CA . ILE A 1 316 ? 19.727 7.306 -30.401 1.00 91.94 316 ILE A CA 1
ATOM 2570 C C . ILE A 1 316 ? 20.878 8.321 -30.464 1.00 91.94 316 ILE A C 1
ATOM 2572 O O . ILE A 1 316 ? 21.222 8.906 -29.439 1.00 91.94 316 ILE A O 1
ATOM 2576 N N . ARG A 1 317 ? 21.439 8.599 -31.651 1.00 91.50 317 ARG A N 1
ATOM 2577 C CA . ARG A 1 317 ? 22.455 9.653 -31.828 1.00 91.50 317 ARG A CA 1
ATOM 2578 C C . ARG A 1 317 ? 21.925 11.027 -31.429 1.00 91.50 317 ARG A C 1
ATOM 2580 O O . ARG A 1 317 ? 22.606 11.760 -30.721 1.00 91.50 317 ARG A O 1
ATOM 2587 N N . GLU A 1 318 ? 20.705 11.361 -31.835 1.00 91.00 318 GLU A N 1
ATOM 2588 C CA . GLU A 1 318 ? 20.081 12.631 -31.456 1.00 91.00 318 GLU A CA 1
ATOM 2589 C C . GLU A 1 318 ? 19.778 12.708 -29.952 1.00 91.00 318 GLU A C 1
ATOM 2591 O O . GLU A 1 318 ? 19.978 13.754 -29.338 1.00 91.00 318 GLU A O 1
ATOM 2596 N N . MET A 1 319 ? 19.373 11.597 -29.324 1.00 94.69 319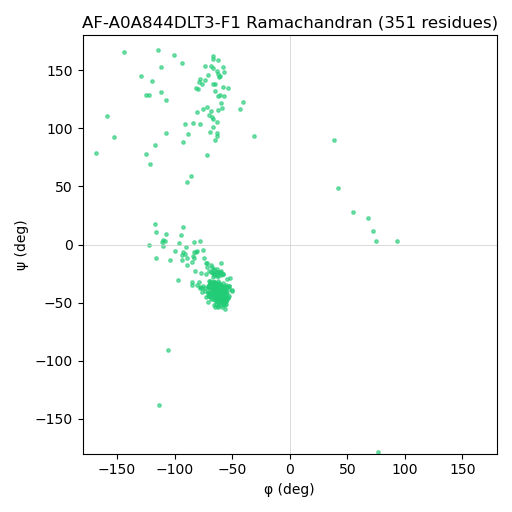 MET A N 1
ATOM 2597 C CA . MET A 1 319 ? 19.252 11.532 -27.862 1.00 94.69 319 MET A CA 1
ATOM 2598 C C . MET A 1 319 ? 20.607 11.757 -27.180 1.00 94.69 319 MET A C 1
ATOM 2600 O O . MET A 1 319 ? 20.691 12.525 -26.227 1.00 94.69 319 MET A O 1
ATOM 2604 N N . ARG A 1 320 ? 21.674 11.129 -27.691 1.00 91.94 320 ARG A N 1
ATOM 2605 C CA . ARG A 1 320 ? 23.043 11.272 -27.175 1.00 91.94 320 ARG A CA 1
ATOM 2606 C C . ARG A 1 320 ? 23.570 12.698 -27.320 1.00 91.94 320 ARG A C 1
ATOM 2608 O O . ARG A 1 320 ? 24.270 13.173 -26.437 1.00 91.94 320 ARG A O 1
ATOM 2615 N N . ALA A 1 321 ? 23.218 13.390 -28.401 1.00 92.06 321 ALA A N 1
ATOM 2616 C CA . ALA A 1 321 ? 23.551 14.802 -28.578 1.00 92.06 321 ALA A CA 1
ATOM 2617 C C . ALA A 1 321 ? 22.831 15.703 -27.557 1.00 92.06 321 ALA A C 1
ATOM 2619 O O . ALA A 1 321 ? 23.387 16.715 -27.140 1.00 92.06 321 ALA A O 1
ATOM 2620 N N . ALA A 1 322 ? 21.616 15.333 -27.136 1.00 90.44 322 ALA A N 1
ATOM 2621 C CA . ALA A 1 322 ? 20.857 16.072 -26.128 1.00 90.44 322 ALA A CA 1
ATOM 2622 C C . ALA A 1 322 ? 21.321 15.797 -24.683 1.00 90.44 322 ALA A C 1
ATOM 2624 O O . ALA A 1 322 ? 21.224 16.687 -23.837 1.00 90.44 322 ALA A O 1
ATOM 2625 N N . ASP A 1 323 ? 21.801 14.583 -24.389 1.00 90.00 323 ASP A N 1
ATOM 2626 C CA . ASP A 1 323 ? 22.357 14.202 -23.085 1.00 90.00 323 ASP A CA 1
ATOM 2627 C C . ASP A 1 323 ? 23.395 13.075 -23.232 1.00 90.00 323 ASP A C 1
ATOM 2629 O O . ASP A 1 323 ? 23.067 11.884 -23.234 1.00 90.00 323 ASP A O 1
ATOM 2633 N N . LEU A 1 324 ? 24.665 13.464 -23.375 1.00 90.19 324 LEU A N 1
ATOM 2634 C CA . LEU A 1 324 ? 25.769 12.539 -23.646 1.00 90.19 324 LEU A CA 1
ATOM 2635 C C . LEU A 1 324 ? 25.906 11.486 -22.544 1.00 90.19 324 LEU A C 1
ATOM 2637 O O . LEU A 1 324 ? 26.022 10.297 -22.835 1.00 90.19 324 LEU A O 1
ATOM 2641 N N . LYS A 1 325 ? 25.878 11.934 -21.284 1.00 89.00 325 LYS A N 1
ATOM 2642 C CA . LYS A 1 325 ? 26.145 11.087 -20.121 1.00 89.00 325 LYS A CA 1
ATOM 2643 C C . LYS A 1 325 ? 25.072 10.011 -19.981 1.00 89.00 325 LYS A C 1
ATOM 2645 O O . LYS A 1 325 ? 25.401 8.831 -19.973 1.00 89.00 325 LYS A O 1
ATOM 2650 N N . LYS A 1 326 ? 23.793 10.403 -19.950 1.00 88.38 326 LYS A N 1
ATOM 2651 C CA . LYS A 1 326 ? 22.691 9.450 -19.731 1.00 88.38 326 LYS A CA 1
ATOM 2652 C C . LYS A 1 326 ? 22.580 8.415 -20.840 1.00 88.38 326 LYS A C 1
ATOM 2654 O O . LYS A 1 326 ? 22.237 7.265 -20.576 1.00 88.38 326 LYS A O 1
ATOM 2659 N N . VAL A 1 327 ? 22.842 8.816 -22.083 1.00 91.44 327 VAL A N 1
ATOM 2660 C CA . VAL A 1 327 ? 22.767 7.884 -23.208 1.00 91.44 327 VAL A CA 1
ATOM 2661 C C . VAL A 1 327 ? 23.986 6.969 -23.247 1.00 91.44 327 VAL A C 1
ATOM 2663 O O . VAL A 1 327 ? 23.811 5.788 -23.521 1.00 91.44 327 VAL A O 1
ATOM 2666 N N . ASP A 1 328 ? 25.191 7.441 -22.918 1.00 89.25 328 ASP A N 1
ATOM 2667 C CA . ASP A 1 328 ? 26.362 6.557 -22.820 1.00 89.25 328 ASP A CA 1
ATOM 2668 C C . ASP A 1 328 ? 26.234 5.542 -21.669 1.00 89.25 328 ASP A C 1
ATOM 2670 O O . ASP A 1 328 ? 26.577 4.372 -21.866 1.00 89.25 328 ASP A O 1
ATOM 2674 N N . ASP A 1 329 ? 25.658 5.941 -20.530 1.00 89.38 329 ASP A N 1
ATOM 2675 C CA . ASP A 1 329 ? 25.325 5.032 -19.424 1.00 89.38 329 ASP A CA 1
ATOM 2676 C C . ASP A 1 329 ? 24.302 3.968 -19.876 1.00 89.38 329 ASP A C 1
ATOM 2678 O O . ASP A 1 329 ? 24.498 2.767 -19.668 1.00 89.38 329 ASP A O 1
ATOM 2682 N N . LEU A 1 330 ? 23.250 4.384 -20.592 1.00 89.62 330 LEU A N 1
ATOM 2683 C CA . LEU A 1 330 ? 22.237 3.480 -21.146 1.00 89.62 330 LEU A CA 1
ATOM 2684 C C . LEU A 1 330 ? 22.823 2.498 -22.177 1.00 89.62 330 LEU A C 1
ATOM 2686 O O . LEU A 1 330 ? 22.488 1.311 -22.161 1.00 89.62 330 LEU A O 1
ATOM 2690 N N . LEU A 1 331 ? 23.713 2.965 -23.060 1.00 89.75 331 LEU A N 1
ATOM 2691 C CA . LEU A 1 331 ? 24.403 2.117 -24.038 1.00 89.75 331 LEU A CA 1
ATOM 2692 C C . LEU A 1 331 ? 25.254 1.048 -23.343 1.00 89.75 331 LEU A C 1
ATOM 2694 O O . LEU A 1 331 ? 25.245 -0.101 -23.783 1.00 89.75 331 LEU A O 1
ATOM 2698 N N . ALA A 1 332 ? 25.942 1.398 -22.252 1.00 87.56 332 ALA A N 1
ATOM 2699 C CA . ALA A 1 332 ? 26.713 0.441 -21.462 1.00 87.56 332 ALA A CA 1
ATOM 2700 C C . ALA A 1 332 ? 25.809 -0.615 -20.799 1.00 87.56 332 ALA A C 1
ATOM 2702 O O . ALA A 1 332 ? 26.145 -1.802 -20.788 1.00 87.56 332 ALA A O 1
ATOM 2703 N N . THR A 1 333 ? 24.638 -0.216 -20.293 1.00 86.94 333 THR A N 1
ATOM 2704 C CA . THR A 1 333 ? 23.637 -1.148 -19.747 1.00 86.94 333 THR A CA 1
ATOM 2705 C C . THR A 1 333 ? 23.106 -2.104 -20.819 1.00 86.94 333 THR A C 1
ATOM 2707 O O . THR A 1 333 ? 23.006 -3.309 -20.578 1.00 86.94 333 THR A O 1
ATOM 2710 N N . TRP A 1 334 ? 22.823 -1.607 -22.025 1.00 88.88 334 TRP A N 1
ATOM 2711 C CA . TRP A 1 334 ? 22.364 -2.433 -23.146 1.00 88.88 334 TRP A CA 1
ATOM 2712 C C . TRP A 1 334 ? 23.427 -3.361 -23.729 1.00 88.88 334 TRP A C 1
ATOM 2714 O O . TRP A 1 334 ? 23.092 -4.450 -24.204 1.00 88.88 334 TRP A O 1
ATOM 2724 N N . GLU A 1 335 ? 24.694 -2.954 -23.681 1.00 85.50 335 GLU A N 1
ATOM 2725 C CA . GLU A 1 335 ? 25.820 -3.816 -24.032 1.00 85.50 335 GLU A CA 1
ATOM 2726 C C . GLU A 1 335 ? 25.909 -5.002 -23.066 1.00 85.50 335 GLU A C 1
ATOM 2728 O O . GLU A 1 335 ? 25.986 -6.154 -23.495 1.00 85.50 335 GLU A O 1
ATOM 2733 N N . LYS A 1 336 ? 25.830 -4.730 -21.755 1.00 84.31 336 LYS A N 1
ATOM 2734 C CA . LYS A 1 336 ? 25.880 -5.757 -20.704 1.00 84.31 336 LYS A CA 1
ATOM 2735 C C . LYS A 1 336 ? 24.696 -6.722 -20.764 1.00 84.31 336 LYS A C 1
ATOM 2737 O O . LYS A 1 336 ? 24.872 -7.908 -20.503 1.00 84.31 336 LYS A O 1
ATOM 2742 N N . SER A 1 337 ? 23.503 -6.235 -21.107 1.00 80.81 337 SER A N 1
ATOM 2743 C CA . SER A 1 337 ? 22.298 -7.068 -21.214 1.00 80.81 337 SER A CA 1
ATOM 2744 C C . SER A 1 337 ? 22.180 -7.830 -22.540 1.00 80.81 337 SER A C 1
ATOM 2746 O O . SER A 1 337 ? 21.281 -8.656 -22.689 1.00 80.81 337 SER A O 1
ATOM 2748 N N . GLY A 1 338 ? 23.072 -7.580 -23.509 1.00 79.69 338 GLY A N 1
ATOM 2749 C CA . GLY A 1 338 ? 23.082 -8.256 -24.811 1.00 79.69 338 GLY A CA 1
ATOM 2750 C C . GLY A 1 338 ? 21.948 -7.838 -25.756 1.00 79.69 338 GLY A C 1
ATOM 2751 O O . GLY A 1 338 ? 21.726 -8.482 -26.784 1.00 79.69 338 GLY A O 1
ATOM 2752 N N . ILE A 1 339 ? 21.220 -6.768 -25.424 1.00 81.81 339 ILE A N 1
ATOM 2753 C CA . ILE A 1 339 ? 20.121 -6.224 -26.238 1.00 81.81 339 ILE A CA 1
ATOM 2754 C C . ILE A 1 339 ? 20.664 -5.415 -27.429 1.00 81.81 339 ILE A C 1
ATOM 2756 O O . ILE A 1 339 ? 19.988 -5.288 -28.458 1.00 81.81 339 ILE A O 1
ATOM 2760 N N . LEU A 1 340 ? 21.891 -4.898 -27.299 1.00 81.38 340 LEU A N 1
ATOM 2761 C CA . LEU A 1 340 ? 22.575 -4.073 -28.285 1.00 81.38 340 LEU A CA 1
ATOM 2762 C C . LEU A 1 340 ? 23.939 -4.669 -28.656 1.00 81.38 340 LEU A C 1
ATOM 2764 O O . LEU A 1 340 ? 24.768 -4.954 -27.796 1.00 81.38 340 LEU A O 1
ATOM 2768 N N . GLU A 1 341 ? 24.190 -4.828 -29.953 1.00 83.38 341 GLU A N 1
ATOM 2769 C CA . GLU A 1 341 ? 25.469 -5.332 -30.458 1.00 83.38 341 GLU A CA 1
ATOM 2770 C C . GLU A 1 341 ? 26.553 -4.241 -30.441 1.00 83.38 341 GLU A C 1
ATOM 2772 O O . GLU A 1 341 ? 26.295 -3.093 -30.812 1.00 83.38 341 GLU A O 1
ATOM 2777 N N . LYS A 1 342 ? 27.802 -4.616 -30.120 1.00 79.88 342 LYS A N 1
ATOM 2778 C CA . LYS A 1 342 ? 28.970 -3.707 -30.111 1.00 79.88 342 LYS A CA 1
ATOM 2779 C C . LYS A 1 342 ? 29.125 -2.893 -31.398 1.00 79.88 342 LYS A C 1
ATOM 2781 O O . LYS A 1 342 ? 29.392 -1.698 -31.345 1.00 79.88 342 LYS A O 1
ATOM 2786 N N . LYS A 1 343 ? 28.866 -3.511 -32.553 1.00 81.38 343 LYS A N 1
ATOM 2787 C CA . LYS A 1 343 ? 28.914 -2.845 -33.864 1.00 81.38 343 LYS A CA 1
ATOM 2788 C C . LYS A 1 343 ? 27.921 -1.679 -33.970 1.00 81.38 343 LYS A C 1
ATOM 2790 O O . LYS A 1 343 ? 28.217 -0.670 -34.601 1.00 81.38 343 LYS A O 1
ATOM 2795 N N . ILE A 1 344 ? 26.748 -1.801 -33.346 1.00 81.31 344 ILE A N 1
ATOM 2796 C CA . ILE A 1 344 ? 25.728 -0.745 -33.330 1.00 81.31 344 ILE A CA 1
ATOM 2797 C C . ILE A 1 344 ? 26.138 0.372 -32.359 1.00 81.31 344 ILE A C 1
ATOM 2799 O O . ILE A 1 344 ? 25.925 1.541 -32.664 1.00 81.31 344 ILE A O 1
ATOM 2803 N N . ILE A 1 345 ? 26.784 0.041 -31.235 1.00 82.00 345 ILE A N 1
ATOM 2804 C CA . ILE A 1 345 ? 27.347 1.031 -30.296 1.00 82.00 345 ILE A CA 1
ATOM 2805 C C . ILE A 1 345 ? 28.413 1.884 -30.986 1.00 82.00 345 ILE A C 1
ATOM 2807 O O . ILE A 1 345 ? 28.384 3.109 -30.877 1.00 82.00 345 ILE A O 1
ATOM 2811 N N . GLU A 1 346 ? 29.325 1.251 -31.726 1.00 82.94 346 GLU A N 1
ATOM 2812 C CA . GLU A 1 346 ? 30.344 1.952 -32.512 1.00 82.94 346 GLU A CA 1
ATOM 2813 C C . GLU A 1 346 ? 29.712 2.873 -33.557 1.00 82.94 346 GLU A C 1
ATOM 2815 O O . GLU A 1 346 ? 30.119 4.025 -33.682 1.00 82.94 346 GLU A O 1
ATOM 2820 N N . GLU A 1 347 ? 28.672 2.416 -34.261 1.00 84.00 347 GLU A N 1
ATOM 2821 C CA . GLU A 1 347 ? 27.915 3.278 -35.169 1.00 84.00 347 GLU A CA 1
ATOM 2822 C C . GLU A 1 347 ? 27.259 4.449 -34.427 1.00 84.00 347 GLU A C 1
ATOM 2824 O O . GLU A 1 347 ? 27.359 5.582 -34.880 1.00 84.00 347 GLU A O 1
ATOM 2829 N N . ILE A 1 348 ? 26.647 4.255 -33.261 1.00 83.94 348 ILE A N 1
ATOM 2830 C CA . ILE A 1 348 ? 26.047 5.362 -32.496 1.00 83.94 348 ILE A CA 1
ATOM 2831 C C . ILE A 1 348 ? 27.111 6.379 -32.046 1.00 83.94 348 ILE A C 1
ATOM 2833 O O . ILE A 1 348 ? 26.839 7.579 -32.046 1.00 83.94 348 ILE A O 1
ATOM 2837 N N . LYS A 1 349 ? 28.320 5.922 -31.701 1.00 83.75 349 LYS A N 1
ATOM 2838 C CA . LYS A 1 349 ? 29.417 6.773 -31.215 1.00 83.75 349 LYS A CA 1
ATOM 2839 C C . LYS A 1 349 ? 30.258 7.421 -32.317 1.00 83.75 349 LYS A C 1
ATOM 2841 O O . LYS A 1 349 ? 30.985 8.363 -32.015 1.00 83.75 349 LYS A O 1
ATOM 2846 N N . LYS A 1 350 ? 30.164 6.969 -33.572 1.00 79.69 350 LYS A N 1
ATOM 2847 C CA . LYS A 1 350 ? 30.801 7.648 -34.710 1.00 79.69 350 LYS A CA 1
ATOM 2848 C C . LYS A 1 350 ? 30.209 9.047 -34.872 1.00 79.69 350 LYS A C 1
ATOM 2850 O O . LYS A 1 350 ? 29.023 9.186 -35.176 1.00 79.69 350 LYS A O 1
ATOM 2855 N N . GLU A 1 351 ? 31.045 10.066 -34.687 1.00 54.19 351 GLU A N 1
ATOM 2856 C CA . GLU A 1 351 ? 30.710 11.443 -35.042 1.00 54.19 351 GLU A CA 1
ATOM 2857 C C . GLU A 1 351 ? 30.341 11.495 -36.528 1.00 54.19 351 GLU A C 1
ATOM 2859 O O . GLU A 1 351 ? 31.048 10.956 -37.386 1.00 54.19 351 GLU A O 1
ATOM 2864 N N . GLY A 1 352 ? 29.179 12.079 -36.826 1.00 51.66 352 GLY A N 1
ATOM 2865 C CA . GLY A 1 352 ? 28.790 12.354 -38.203 1.00 51.66 352 GLY A CA 1
ATOM 2866 C C . GLY A 1 352 ? 29.818 13.292 -38.828 1.00 51.66 352 GLY A C 1
ATOM 2867 O O . GLY A 1 352 ? 30.142 14.317 -38.234 1.00 51.66 352 GLY A O 1
ATOM 2868 N N . LYS A 1 353 ? 30.341 12.914 -39.996 1.00 31.56 353 LYS A N 1
ATOM 2869 C CA . LYS A 1 353 ? 30.994 13.863 -40.900 1.00 31.56 353 LYS A CA 1
ATOM 2870 C C . LYS A 1 353 ? 30.004 14.907 -41.390 1.00 31.56 353 LYS A C 1
ATOM 2872 O O . LYS A 1 353 ? 28.832 14.519 -41.612 1.00 31.56 353 LYS A O 1
#

InterPro domains:
  IPR001660 Sterile alpha motif domain [PS50105] (186-260)
  IPR011646 KAP family P-loop domain [PF07693] (2-111)

Mean predicted aligned error: 15.68 Å

Foldseek 3Di:
DDDDDPPPPDDDDDDFAALLRQLLLLLLVLLVVQADPVLSVVLVVVCVVVVQVVDPHRRDLVVSLVSSVVGGDPVCNVVSVLLSVLCVLCSNLQSVLCRRDSVVSNVLVVLLVVLQVVQCVPQNDDVRGDDSSVLSLLSSCCSNDLVVSLVVVVQLVVQDQFSPVVVVLVVCLVPVPDPDVVNVVCNDPSNVSSCPTPPNRVRRDRCVSSCVSVVVSNPPDPPPVVPADPLLVVLLVCQLVPDLVCLVVSLVSLVPDDPVSNVSSLVNVLQCQLAVVGDLSNLLSCLQSPVVCVVSSLVSLLNRDAADDLVNLVSLLSSCVSPVVSSVVSVVSCVVVVSYDPVSVVSSPDDDD

Organism: NCBI:txid853

Sequence (353 aa):
KEYIEKIIQLPIYIPELSSKDIENYLMFLVVQEYCPKEQFKAFLEKIKKEKLLISDDAIDVQKIKEKAMEFIGDENKRKFEETVDVIAGIKAIVAGNLKGNPRQTKRFLNTYITKKKLAELYFGTDEGALDTRVLAKLLVLQKLDNDLFIQLNEWNKRFTTENEEFKAMLECIESPDNENEKFKAWNVPSIIKWVESEPKHLEKIRLDRYFYLTRESLKKADVDISTLSAAAKDVLEHIGRAARGLMPQIVEKIAALNAVDQSKVFEVVTPKIKKGEIEFYIIRSLFVNFEAYRDKICNALEGYSKKITLGSVPAIREMRAADLKKVDDLLATWEKSGILEKKIIEEIKKEGK

Solvent-accessible surface area (backbone atoms only — not comparable to full-atom values): 20360 Å² total; per-residue (Å²): 140,86,86,78,75,86,75,76,80,73,83,81,78,79,77,71,39,50,50,45,51,38,34,45,47,54,52,49,52,52,52,48,76,56,22,57,75,68,40,40,49,54,51,52,52,52,44,57,74,68,50,54,83,74,53,95,59,54,66,57,65,67,64,50,49,66,62,44,58,80,44,32,55,79,92,42,45,65,64,44,52,58,48,50,55,43,46,63,60,42,30,68,62,52,19,67,69,46,69,26,40,66,68,57,52,52,51,49,52,54,49,49,55,52,50,49,56,48,42,40,71,76,42,37,87,59,93,77,35,76,61,64,41,55,50,49,48,52,55,46,40,42,70,76,39,48,66,60,39,40,48,52,52,61,44,46,75,68,48,76,82,43,24,64,64,56,45,56,45,52,57,41,62,78,34,84,87,54,86,49,80,91,44,51,86,57,68,36,78,74,46,44,56,56,54,72,27,67,68,62,71,56,36,66,50,87,51,63,71,59,49,60,76,44,48,86,66,56,50,77,74,70,60,65,67,85,78,50,50,73,66,43,49,52,52,52,53,49,62,77,68,58,50,86,87,49,48,68,62,50,51,52,57,52,69,72,44,56,74,69,48,42,51,51,46,51,59,53,46,32,62,36,41,16,66,52,76,52,58,52,68,58,52,26,55,50,44,56,76,35,68,94,46,35,65,58,49,49,60,20,52,77,58,43,68,56,73,66,56,81,87,43,37,69,33,53,36,54,33,29,74,66,38,54,66,66,42,54,54,48,51,54,53,31,46,75,70,66,42,35,56,69,71,57,52,51,57,46,68,52,77,81,129

Radius of gyration: 26.45 Å; Cα contacts (8 Å, |Δi|>4): 319; chains: 1; bounding box: 56×78×71 Å

Secondary structure (DSSP, 8-state):
-------------PPPPPHHHHHHHHHHHHHHHHS-HHHHHHHHHHHHHTTGGGSSSPPPHHHHHHHHGGGS-HHHHHHHHHHHHHHHHHHHHHHHHTTT-HHHHHHHHHHHHHHHHHHHHHH-SSTT---HHHHHHHHHHHHH-HHHHHHHHHHHTT-SSS-HHHHHHHHHHH-TT---GGGTTT-SHHHHHHHHSSS--GGGS--HHHHHHTGGG-S-----GGGS-HHHHHHHHHHHT--GGGHHHHHHHHHTS-HHHHHHHHHHHHHHHHTT-S-HHHHHHHHHH-GGGHHHHHHHHHT--S---GGGHHHHHHHHHH-HHHHHHHHHHHHHTTSS-HHHHHHHHS---

pLDDT: mean 82.58, std 10.77, range [31.56, 94.69]

Nearest PDB structures (foldseek):
  1za0-assembly1_A  TM=1.337E-01  e=4.709E+00  Mycobacterium tuberculosis H37Rv